Protein 4D0G (pdb70)

CATH classification: 3.40.50.300

InterPro domains:
  IPR001806 Small GTPase [PF00071] (13-173)
  IPR001806 Small GTPase [PS51421] (7-215)
  IPR001806 Small GTPase [SM00174] (14-175)
  IPR005225 Small GTP-binding domain [TIGR00231] (11-165)
  IPR027417 P-loop containing nucleoside triphosphate hydrolase [G3DSA:3.40.50.300] (4-196)
  IPR027417 P-loop containing nucleoside triphosphate hydrolase [SSF52540] (8-182)
  IPR030702 Ras-related protein Rab14 [cd04122] (10-175)
  IPR050209 Membrane trafficking Rab GTPases [PTHR47979] (8-191)

Nearest PDB structures (foldseek):
  4d0g-assembly1_A  TM=1.006E+00  e=7.118E-36  Homo sapiens
  1z0k-assembly2_C  TM=9.619E-01  e=1.209E-25  Homo sapiens
  4c4p-assembly1_A  TM=9.777E-01  e=3.556E-23  Homo sapiens
  5ez5-assembly1_A  TM=9.660E-01  e=6.686E-23  Homo sapiens
  4fmb-assembly1_B  TM=9.625E-01  e=6.918E-22  Homo sapiens

Secondary structure (DSSP, 8-state):
--SEEEEEEE-STTSSHHHHHHHHHHS----S-----SEEEEEEEEEETTEEEEEEEEEE----S--TTHHHHHTT-SEEEEEEETT-HHHHHTHHHHHHHHHHHS-TT-EEEEEEE-TT-GGG--S-HHHHHHHHHHTT-EEEE--TTT-TTHHHHHHHHHHHH--/--TTHHHHHHHHHHHHHHHHHHHHHHHHHHHHHHHHH-GGGGBS--

Solvent-accessible surface area: 11698 Å² total; per-residue (Å²): 52,111,45,99,29,31,0,0,1,5,0,21,104,51,0,12,16,20,10,3,0,60,14,5,40,66,147,48,68,82,50,137,40,124,110,19,131,14,8,42,3,1,39,61,100,26,114,14,85,65,100,122,4,61,0,36,0,12,0,5,16,10,27,78,122,145,34,47,0,5,149,23,1,2,146,48,4,26,0,0,1,0,0,0,2,0,27,91,89,56,1,26,93,83,2,65,48,3,13,78,44,0,109,106,52,15,91,127,130,12,24,10,0,0,0,0,3,52,18,50,61,103,104,103,76,65,2,71,107,123,54,0,18,93,36,1,126,133,44,64,15,72,34,46,22,0,0,3,114,92,25,90,53,2,78,78,2,1,35,32,0,0,133,48,32,166,73,187,164,123,142,90,94,65,130,94,51,60,59,99,68,145,120,108,132,92,81,44,92,102,68,77,139,54,7,64,71,16,33,118,30,21,132,132,74,52,89,122,20,72,40,126,96

Radius of gyration: 18.86 Å; Cα contacts (8 Å, |Δi|>4): 357; chains: 2; bounding box: 43×67×38 Å

GO terms:
  GO:0031901 early endosome membrane (C, IDA)
  GO:0034498 early endosome to Golgi transport (P, IDA)
  GO:0003924 GTPase activity (F, IDA)
  GO:0034058 endosomal vesicle fusion (P, IDA)
  GO:0005525 GTP binding (F, IDA)
  GO:0045335 phagocytic vesicle (C, IDA)
  GO:0055037 recycling endosome (C, IDA)
  GO:0032456 endocytic recycling (P, IDA)
  GO:0032880 regulation of protein localization (P, IDA)
  GO:0019003 GDP binding (F, IDA)
  GO:0031901 early endosome membrane (C, EXP)
  GO:0000139 Golgi membrane (C, EXP)
  GO:0031410 cytoplasmic vesicle (C, EXP)
  GO:0003924 GTPase activity (F, EXP)
  GO:0003925 G protein activity (F, IMP)
  GO:0005515 protein binding (F, IPI)
  GO:0031901 early endosome membrane (C, TAS)
  GO:0055038 recycling endosome membrane (C, TAS)
  GO:0070821 tertiary granule membrane (C, TAS)
  GO:0005829 cytosol (C, TAS)

Organism: Homo sapiens (NCBI:txid9606)

B-factor: mean 62.02, std 14.83, range [35.21, 109.5]

Foldseek 3Di:
DVAEAEEEEAFAAPLCRVLLQCCQQPVAPPDPDDAFPAKDWDWDWDAEPRRIYIYIYMDGHRCPDDDDCLLVRLPAHQEYEYTAEQLDVVRVVCSVVVVVSNCVSHDNNRAYAYEHEPVVVVVRGPHDPVVQVVVCVVVVHHYDYYYSHVSGCSNVRVVVRVVSSHD/DCPCCVVVVVVVVVVVVVVVVVVVVVVVVVVVVCCVPPVCVVDPPD

Sequence (213 aa):
YSYIFKYIIIGDMGVGKSCLLHQFTEKKFMADCPHTIGVEFGTRIIEVSGQKIKLQIWDTAGLERFRAVTRRSYYRGAAGALMVYDITRRSTYNHLSSWLTDARNLTNPNTVIILIGNKADLEAQRDVTYEEAKQFAEENGLLFLEASAKTGENVEDAFLEAAKKIYQELIQLVLKQKETISKKEFQVRELEDYIDNLLVRVMEETPNILRIPT

Structure (mmCIF, N/CA/C/O backbone):
data_4D0G
#
_entry.id   4D0G
#
_cell.length_a   95.870
_cell.length_b   148.228
_cell.length_c   38.808
_cell.angle_alpha   90.00
_cell.angle_beta   90.00
_cell.angle_gamma   90.00
#
_symmetry.space_group_name_H-M   'C 2 2 21'
#
loop_
_entity.id
_entity.type
_entity.pdbx_description
1 polymer 'RAS-RELATED PROTEIN RAB-14'
2 polymer 'RAB11 FAMILY-INTERACTING PROTEIN 1'
3 non-polymer "GUANOSINE-5'-TRIPHOSPHATE"
4 non-polymer 'MAGNESIUM ION'
5 water water
#
loop_
_atom_site.group_PDB
_atom_site.id
_atom_site.type_symbol
_atom_site.label_atom_id
_atom_site.label_alt_id
_atom_site.label_comp_id
_atom_site.label_asym_id
_atom_site.label_entity_id
_atom_site.label_seq_id
_atom_site.pdbx_PDB_ins_code
_atom_site.Cartn_x
_atom_site.Cartn_y
_atom_site.Cartn_z
_atom_site.occupancy
_atom_site.B_iso_or_equiv
_atom_site.auth_seq_id
_atom_site.auth_comp_id
_atom_site.auth_asym_id
_atom_site.auth_atom_id
_atom_site.pdbx_PDB_model_num
ATOM 1 N N . TYR A 1 3 ? -36.595 1.021 5.454 1.00 65.30 8 TYR A N 1
ATOM 2 C CA . TYR A 1 3 ? -35.606 1.946 6.092 1.00 72.00 8 TYR A CA 1
ATOM 3 C C . TYR A 1 3 ? -34.538 2.445 5.102 1.00 76.19 8 TYR A C 1
ATOM 4 O O . TYR A 1 3 ? -34.347 1.850 4.029 1.00 75.37 8 TYR A O 1
ATOM 6 N N . SER A 1 4 ? -33.834 3.522 5.474 1.00 75.74 9 SER A N 1
ATOM 7 C CA . SER A 1 4 ? -33.034 4.313 4.516 1.00 76.70 9 SER A CA 1
ATOM 8 C C . SER A 1 4 ? -31.896 3.550 3.788 1.00 74.83 9 SER A C 1
ATOM 9 O O . SER A 1 4 ? -31.219 4.141 2.932 1.00 75.98 9 SER A O 1
ATOM 11 N N . TYR A 1 5 ? -31.673 2.274 4.124 1.00 65.98 10 TYR A N 1
ATOM 12 C CA . TYR A 1 5 ? -31.124 1.312 3.166 1.00 61.78 10 TYR A CA 1
ATOM 13 C C . TYR A 1 5 ? -31.787 -0.051 3.305 1.00 56.90 10 TYR A C 1
ATOM 14 O O . TYR A 1 5 ? -32.315 -0.408 4.357 1.00 54.89 10 TYR A O 1
ATOM 16 N N . ILE A 1 6 ? -31.750 -0.792 2.208 1.00 53.73 11 ILE A N 1
ATOM 17 C CA . ILE A 1 6 ? -32.326 -2.116 2.109 1.00 51.33 11 ILE A CA 1
ATOM 18 C C . ILE A 1 6 ? -31.190 -3.075 1.789 1.00 48.66 11 ILE A C 1
ATOM 19 O O . ILE A 1 6 ? -30.451 -2.862 0.820 1.00 44.44 11 ILE A O 1
ATOM 24 N N . PHE A 1 7 ? -31.042 -4.126 2.597 1.00 46.12 12 PHE A N 1
ATOM 25 C CA . PHE A 1 7 ? -30.160 -5.226 2.233 1.00 44.87 12 PHE A CA 1
ATOM 26 C C . PHE A 1 7 ? -30.955 -6.474 1.805 1.00 44.11 12 PHE A C 1
ATOM 27 O O . PHE A 1 7 ? -31.773 -6.990 2.574 1.00 42.79 12 PHE A O 1
ATOM 35 N N . LYS A 1 8 ? -30.711 -6.956 0.583 1.00 43.35 13 LYS A N 1
ATOM 36 C CA . LYS A 1 8 ? -31.309 -8.205 0.130 1.00 42.70 13 LYS A CA 1
ATOM 37 C C . LYS A 1 8 ? -30.498 -9.406 0.615 1.00 44.48 13 LYS A C 1
ATOM 38 O O . LYS A 1 8 ? -29.304 -9.525 0.304 1.00 45.13 13 LYS A O 1
ATOM 44 N N . TYR A 1 9 ? -31.154 -10.295 1.361 1.00 43.50 14 TYR A N 1
ATOM 45 C CA . TYR A 1 9 ? -30.572 -11.577 1.774 1.00 41.77 14 TYR A CA 1
ATOM 46 C C . TYR A 1 9 ? -31.222 -12.716 0.971 1.00 41.82 14 TYR A C 1
ATOM 47 O O . TYR A 1 9 ? -32.420 -12.680 0.670 1.00 40.28 14 TYR A O 1
ATOM 56 N N . ILE A 1 10 ? -30.431 -13.725 0.635 1.00 42.40 15 ILE A N 1
ATOM 57 C CA . ILE A 1 10 ? -30.961 -15.042 0.271 1.00 42.35 15 ILE A CA 1
ATOM 58 C C . ILE A 1 10 ? -30.602 -16.068 1.342 1.00 43.15 15 ILE A C 1
ATOM 59 O O . ILE A 1 10 ? -29.589 -15.912 2.048 1.00 41.94 15 ILE A O 1
ATOM 64 N N . ILE A 1 11 ? -31.458 -17.081 1.494 1.00 41.85 16 ILE A N 1
ATOM 65 C CA . ILE A 1 11 ? -31.111 -18.281 2.241 1.00 42.66 16 ILE A CA 1
ATOM 66 C C . ILE A 1 11 ? -31.023 -19.452 1.278 1.00 43.84 16 ILE A C 1
ATOM 67 O O . ILE A 1 11 ? -31.960 -19.698 0.517 1.00 44.91 16 ILE A O 1
ATOM 72 N N . ILE A 1 12 ? -29.916 -20.185 1.334 1.00 43.97 17 ILE A N 1
ATOM 73 C CA . ILE A 1 12 ? -29.740 -21.376 0.497 1.00 45.62 17 ILE A CA 1
ATOM 74 C C . ILE A 1 12 ? -29.254 -22.629 1.254 1.00 49.19 17 ILE A C 1
ATOM 75 O O . ILE A 1 12 ? -28.803 -22.550 2.422 1.00 48.40 17 ILE A O 1
ATOM 80 N N . GLY A 1 13 ? -29.376 -23.780 0.580 1.00 47.87 18 GLY A N 1
ATOM 81 C CA . GLY A 1 13 ? -29.149 -25.088 1.200 1.00 46.48 18 GLY A CA 1
ATOM 82 C C . GLY A 1 13 ? -30.177 -26.160 0.839 1.00 45.23 18 GLY A C 1
ATOM 83 O O . GLY A 1 13 ? -31.223 -25.895 0.239 1.00 46.98 18 GLY A O 1
ATOM 84 N N . ASP A 1 14 ? -29.857 -27.384 1.213 1.00 45.05 19 ASP A N 1
ATOM 85 C CA . ASP A 1 14 ? -30.644 -28.553 0.847 1.00 47.66 19 ASP A CA 1
ATOM 86 C C . ASP A 1 14 ? -32.019 -28.512 1.483 1.00 48.20 19 ASP A C 1
ATOM 87 O O . ASP A 1 14 ? -32.258 -27.778 2.440 1.00 47.01 19 ASP A O 1
ATOM 92 N N . MET A 1 15 ? -32.911 -29.326 0.941 1.00 51.55 20 MET A N 1
ATOM 93 C CA . MET A 1 15 ? -34.250 -29.421 1.451 1.00 56.30 20 MET A CA 1
ATOM 94 C C . MET A 1 15 ? -34.214 -29.882 2.910 1.00 54.58 20 MET A C 1
ATOM 95 O O . MET A 1 15 ? -33.463 -30.776 3.280 1.00 57.24 20 MET A O 1
ATOM 100 N N . GLY A 1 16 ? -35.000 -29.223 3.745 1.00 51.41 21 GLY A N 1
ATOM 101 C CA . GLY A 1 16 ? -35.229 -29.694 5.100 1.00 51.56 21 GLY A CA 1
ATOM 102 C C . GLY A 1 16 ? -34.159 -29.324 6.114 1.00 49.11 21 GLY A C 1
ATOM 103 O O . GLY A 1 16 ? -34.179 -29.820 7.222 1.00 48.49 21 GLY A O 1
ATOM 104 N N . VAL A 1 17 ? -33.232 -28.445 5.757 1.00 48.00 22 VAL A N 1
ATOM 105 C CA . VAL A 1 17 ? -32.219 -27.985 6.721 1.00 48.28 22 VAL A CA 1
ATOM 106 C C . VAL A 1 17 ? -32.754 -26.963 7.723 1.00 48.52 22 VAL A C 1
ATOM 107 O O . VAL A 1 17 ? -32.161 -26.756 8.793 1.00 48.46 22 VAL A O 1
ATOM 111 N N . GLY A 1 18 ? -33.871 -26.332 7.371 1.00 48.65 23 GLY A N 1
ATOM 112 C CA . GLY A 1 18 ? -34.520 -25.364 8.238 1.00 48.30 23 GLY A CA 1
ATOM 113 C C . GLY A 1 18 ? -34.540 -23.946 7.712 1.00 46.34 23 GLY A C 1
ATOM 114 O O . GLY A 1 18 ? -34.680 -23.013 8.512 1.00 46.40 23 GLY A O 1
ATOM 115 N N . LYS A 1 19 ? -34.410 -23.775 6.386 1.00 44.53 24 LYS A N 1
ATOM 116 C CA . LYS A 1 19 ? -34.226 -22.442 5.771 1.00 41.14 24 LYS A CA 1
ATOM 117 C C . LYS A 1 19 ? -35.447 -21.594 6.053 1.00 41.63 24 LYS A C 1
ATOM 118 O O . LYS A 1 19 ? -35.340 -20.473 6.511 1.00 41.82 24 LYS A O 1
ATOM 124 N N . SER A 1 20 ? -36.616 -22.150 5.802 1.00 43.15 25 SER A N 1
ATOM 125 C CA . SER A 1 20 ? -37.835 -21.426 6.038 1.00 46.73 25 SER A CA 1
ATOM 126 C C . SER A 1 20 ? -38.012 -21.134 7.520 1.00 49.94 25 SER A C 1
ATOM 127 O O . SER A 1 20 ? -38.453 -20.062 7.889 1.00 49.43 25 SER A O 1
ATOM 130 N N . CYS A 1 21 ? -37.661 -22.094 8.369 1.00 54.99 26 CYS A N 1
ATOM 131 C CA . CYS A 1 21 ? -37.837 -21.955 9.808 1.00 55.23 26 CYS A CA 1
ATOM 132 C C . CYS A 1 21 ? -36.895 -20.902 10.384 1.00 56.04 26 CYS A C 1
ATOM 133 O O . CYS A 1 21 ? -37.285 -20.156 11.293 1.00 58.60 26 CYS A O 1
ATOM 136 N N . LEU A 1 22 ? -35.671 -20.815 9.860 1.00 52.14 27 LEU A N 1
ATOM 137 C CA . LEU A 1 22 ? -34.780 -19.709 10.227 1.00 49.56 27 LEU A CA 1
ATOM 138 C C . LEU A 1 22 ? -35.389 -18.346 9.891 1.00 48.73 27 LEU A C 1
ATOM 139 O O . LEU A 1 22 ? -35.450 -17.455 10.739 1.00 46.97 27 LEU A O 1
ATOM 144 N N . LEU A 1 23 ? -35.833 -18.185 8.648 1.00 48.83 28 LEU A N 1
ATOM 145 C CA . LEU A 1 23 ? -36.519 -16.957 8.233 1.00 49.87 28 LEU A CA 1
ATOM 146 C C . LEU A 1 23 ? -37.645 -16.635 9.195 1.00 52.27 28 LEU A C 1
ATOM 147 O O . LEU A 1 23 ? -37.778 -15.502 9.649 1.00 51.64 28 LEU A O 1
ATOM 152 N N . HIS A 1 24 ? -38.439 -17.646 9.526 1.00 53.74 29 HIS A N 1
ATOM 153 C CA . HIS A 1 24 ? -39.612 -17.427 10.355 1.00 57.86 29 HIS A CA 1
ATOM 154 C C . HIS A 1 24 ? -39.290 -17.164 11.834 1.00 55.21 29 HIS A C 1
ATOM 155 O O . HIS A 1 24 ? -39.921 -16.325 12.453 1.00 55.47 29 HIS A O 1
ATOM 162 N N . GLN A 1 25 ? -38.269 -17.813 12.368 1.00 52.03 30 GLN A N 1
ATOM 163 C CA . GLN A 1 25 ? -37.771 -17.480 13.688 1.00 52.97 30 GLN A CA 1
ATOM 164 C C . GLN A 1 25 ? -37.262 -16.058 13.781 1.00 53.92 30 GLN A C 1
ATOM 165 O O . GLN A 1 25 ? -37.477 -15.385 14.794 1.00 55.09 30 GLN A O 1
ATOM 171 N N . PHE A 1 26 ? -36.569 -15.602 12.746 1.00 53.43 31 PHE A N 1
ATOM 172 C CA . PHE A 1 26 ? -36.023 -14.244 12.739 1.00 53.34 31 PHE A CA 1
ATOM 173 C C . PHE A 1 26 ? -37.110 -13.185 12.717 1.00 55.99 31 PHE A C 1
ATOM 174 O O . PHE A 1 26 ? -37.058 -12.212 13.466 1.00 58.85 31 PHE A O 1
ATOM 182 N N . THR A 1 27 ? -38.088 -13.361 11.842 1.00 55.81 32 THR A N 1
ATOM 183 C CA . THR A 1 27 ? -38.992 -12.275 11.523 1.00 55.65 32 THR A CA 1
ATOM 184 C C . THR A 1 27 ? -40.332 -12.431 12.235 1.00 60.53 32 THR A C 1
ATOM 185 O O . THR A 1 27 ? -41.256 -11.666 11.982 1.00 63.17 32 THR A O 1
ATOM 189 N N . GLU A 1 28 ? -40.465 -13.417 13.113 1.00 62.31 33 GLU A N 1
ATOM 190 C CA . GLU A 1 28 ? -41.643 -13.465 13.962 1.00 64.17 33 GLU A CA 1
ATOM 191 C C . GLU A 1 28 ? -41.360 -14.132 15.301 1.00 70.25 33 GLU A C 1
ATOM 192 O O . GLU A 1 28 ? -42.276 -14.619 15.949 1.00 73.19 33 GLU A O 1
ATOM 194 N N . LYS A 1 29 ? -40.098 -14.088 15.729 1.00 76.39 34 LYS A N 1
ATOM 195 C CA . LYS A 1 29 ? -39.558 -14.876 16.862 1.00 86.29 34 LYS A CA 1
ATOM 196 C C . LYS A 1 29 ? -40.408 -16.068 17.339 1.00 92.65 34 LYS A C 1
ATOM 197 O O . LYS A 1 29 ? -40.601 -16.279 18.538 1.00 96.73 34 LYS A O 1
ATOM 203 N N . LYS A 1 30 ? -40.868 -16.865 16.377 1.00 94.65 35 LYS A N 1
ATOM 204 C CA . LYS A 1 30 ? -41.750 -17.992 16.644 1.00 96.63 35 LYS A CA 1
ATOM 205 C C . LYS A 1 30 ? -41.412 -19.130 15.682 1.00 94.42 35 LYS A C 1
ATOM 206 O O . LYS A 1 30 ? -41.291 -18.921 14.463 1.00 86.38 35 LYS A O 1
ATOM 208 N N . PHE A 1 31 ? -41.247 -20.322 16.254 1.00 92.72 36 PHE A N 1
ATOM 209 C CA . PHE A 1 31 ? -41.095 -21.565 15.504 1.00 91.00 36 PHE A CA 1
ATOM 210 C C . PHE A 1 31 ? -42.475 -22.198 15.400 1.00 96.23 36 PHE A C 1
ATOM 211 O O . PHE A 1 31 ? -42.773 -23.189 16.056 1.00 98.93 36 PHE A O 1
ATOM 219 N N . MET A 1 32 ? -43.331 -21.566 14.605 1.00 103.18 37 MET A N 1
ATOM 220 C CA . MET A 1 32 ? -44.521 -22.197 14.048 1.00 105.03 37 MET A CA 1
ATOM 221 C C . MET A 1 32 ? -44.176 -22.795 12.688 1.00 104.73 37 MET A C 1
ATOM 222 O O . MET A 1 32 ? -43.933 -22.067 11.717 1.00 104.60 37 MET A O 1
ATOM 224 N N . ALA A 1 33 ? -44.159 -24.123 12.623 1.00 103.42 38 ALA A N 1
ATOM 225 C CA . ALA A 1 33 ? -43.372 -24.947 13.540 1.00 99.87 38 ALA A CA 1
ATOM 226 C C . ALA A 1 33 ? -42.763 -26.087 12.760 1.00 94.80 38 ALA A C 1
ATOM 227 O O . ALA A 1 33 ? -41.612 -26.005 12.348 1.00 91.23 38 ALA A O 1
ATOM 229 N N . ASP A 1 34 ? -43.550 -27.134 12.527 1.00 94.25 39 ASP A N 1
ATOM 230 C CA . ASP A 1 34 ? -43.256 -28.094 11.472 1.00 94.90 39 ASP A CA 1
ATOM 231 C C . ASP A 1 34 ? -43.336 -27.439 10.068 1.00 96.92 39 ASP A C 1
ATOM 232 O O . ASP A 1 34 ? -44.320 -27.606 9.344 1.00 96.83 39 ASP A O 1
ATOM 237 N N . CYS A 1 35 ? -42.283 -26.696 9.709 1.00 93.96 40 CYS A N 1
ATOM 238 C CA . CYS A 1 35 ? -42.185 -25.977 8.428 1.00 90.06 40 CYS A CA 1
ATOM 239 C C . CYS A 1 35 ? -42.452 -26.915 7.219 1.00 90.98 40 CYS A C 1
ATOM 240 O O . CYS A 1 35 ? -41.732 -27.899 7.030 1.00 95.80 40 CYS A O 1
ATOM 243 N N . PRO A 1 36 ? -43.489 -26.621 6.402 1.00 86.63 41 PRO A N 1
ATOM 244 C CA . PRO A 1 36 ? -43.998 -27.586 5.419 1.00 84.22 41 PRO A CA 1
ATOM 245 C C . PRO A 1 36 ? -43.523 -27.407 3.960 1.00 80.59 41 PRO A C 1
ATOM 246 O O . PRO A 1 36 ? -44.336 -27.520 3.048 1.00 84.37 41 PRO A O 1
ATOM 250 N N . HIS A 1 37 ? -42.233 -27.151 3.743 1.00 72.06 42 HIS A N 1
ATOM 251 C CA . HIS A 1 37 ? -41.593 -27.268 2.414 1.00 68.27 42 HIS A CA 1
ATOM 252 C C . HIS A 1 37 ? -42.081 -26.252 1.382 1.00 62.38 42 HIS A C 1
ATOM 253 O O . HIS A 1 37 ? -43.268 -26.144 1.080 1.00 60.60 42 HIS A O 1
ATOM 260 N N . THR A 1 38 ? -41.134 -25.547 0.798 1.00 55.28 43 THR A N 1
ATOM 261 C CA . THR A 1 38 ? -41.449 -24.294 0.200 1.00 51.74 43 THR A CA 1
ATOM 262 C C . THR A 1 38 ? -41.802 -24.556 -1.265 1.00 51.62 43 THR A C 1
ATOM 263 O O . THR A 1 38 ? -41.095 -25.260 -1.994 1.00 52.07 43 THR A O 1
ATOM 267 N N . ILE A 1 39 ? -42.944 -24.025 -1.664 1.00 49.81 44 ILE A N 1
ATOM 268 C CA . ILE A 1 39 ? -43.277 -23.848 -3.059 1.00 49.79 44 ILE A CA 1
ATOM 269 C C . ILE A 1 39 ? -43.174 -22.348 -3.378 1.00 49.16 44 ILE A C 1
ATOM 270 O O . ILE A 1 39 ? -43.230 -21.506 -2.485 1.00 52.49 44 ILE A O 1
ATOM 275 N N . GLY A 1 40 ? -43.061 -22.015 -4.652 1.00 49.86 45 GLY A N 1
ATOM 276 C CA . GLY A 1 40 ? -41.992 -21.201 -5.205 1.00 48.16 45 GLY A CA 1
ATOM 277 C C . GLY A 1 40 ? -41.165 -20.347 -4.282 1.00 45.69 45 GLY A C 1
ATOM 278 O O . GLY A 1 40 ? -40.197 -20.816 -3.715 1.00 47.42 45 GLY A O 1
ATOM 279 N N . VAL A 1 41 ? -41.518 -19.076 -4.179 1.00 45.21 46 VAL A N 1
ATOM 280 C CA . VAL A 1 41 ? -40.573 -18.024 -3.779 1.00 42.76 46 VAL A CA 1
ATOM 281 C C . VAL A 1 41 ? -41.328 -17.031 -2.902 1.00 42.35 46 VAL A C 1
ATOM 282 O O . VAL A 1 41 ? -42.431 -16.601 -3.245 1.00 45.74 46 VAL A O 1
ATOM 286 N N . GLU A 1 42 ? -40.753 -16.686 -1.762 1.00 40.75 47 GLU A N 1
ATOM 287 C CA . GLU A 1 42 ? -41.336 -15.685 -0.874 1.00 41.05 47 GLU A CA 1
ATOM 288 C C . GLU A 1 42 ? -40.217 -14.918 -0.180 1.00 39.94 47 GLU A C 1
ATOM 289 O O . GLU A 1 42 ? -39.038 -15.294 -0.281 1.00 39.43 47 GLU A O 1
ATOM 295 N N . PHE A 1 43 ? -40.579 -13.850 0.528 1.00 39.89 48 PHE A N 1
ATOM 296 C CA . PHE A 1 43 ? -39.619 -13.124 1.354 1.00 39.79 48 PHE A CA 1
ATOM 297 C C . PHE A 1 43 ? -40.256 -12.482 2.551 1.00 40.17 48 PHE A C 1
ATOM 298 O O . PHE A 1 43 ? -41.329 -11.927 2.431 1.00 43.51 48 PHE A O 1
ATOM 306 N N . GLY A 1 44 ? -39.564 -12.535 3.688 1.00 38.78 49 GLY A N 1
ATOM 307 C CA . GLY A 1 44 ? -39.821 -11.653 4.820 1.00 40.13 49 GLY A CA 1
ATOM 308 C C . GLY A 1 44 ? -38.924 -10.427 4.946 1.00 40.58 49 GLY A C 1
ATOM 309 O O . GLY A 1 44 ? -37.894 -10.329 4.289 1.00 40.64 49 GLY A O 1
ATOM 310 N N . THR A 1 45 ? -39.329 -9.506 5.826 1.00 43.08 50 THR A N 1
ATOM 311 C CA . THR A 1 45 ? -38.555 -8.313 6.163 1.00 43.58 50 THR A CA 1
ATOM 312 C C . THR A 1 45 ? -38.369 -8.194 7.672 1.00 44.87 50 THR A C 1
ATOM 313 O O . THR A 1 45 ? -39.243 -8.559 8.447 1.00 42.91 50 THR A O 1
ATOM 317 N N . ARG A 1 46 ? -37.210 -7.689 8.086 1.00 47.53 51 ARG A N 1
ATOM 318 C CA . ARG A 1 46 ? -37.077 -7.085 9.401 1.00 51.30 51 ARG A CA 1
ATOM 319 C C . ARG A 1 46 ? -36.187 -5.851 9.355 1.00 52.46 51 ARG A C 1
ATOM 320 O O . ARG A 1 46 ? -35.228 -5.800 8.592 1.00 51.31 51 ARG A O 1
ATOM 328 N N . ILE A 1 47 ? -36.518 -4.857 10.178 1.00 54.10 52 ILE A N 1
ATOM 329 C CA . ILE A 1 47 ? -35.689 -3.669 10.326 1.00 55.41 52 ILE A CA 1
ATOM 330 C C . ILE A 1 47 ? -34.743 -3.836 11.506 1.00 56.40 52 ILE A C 1
ATOM 331 O O . ILE A 1 47 ? -35.164 -4.145 12.621 1.00 58.17 52 ILE A O 1
ATOM 336 N N . ILE A 1 48 ? -33.463 -3.627 11.233 1.00 56.30 53 ILE A N 1
ATOM 337 C CA . ILE A 1 48 ? -32.406 -3.785 12.213 1.00 57.95 53 ILE A CA 1
ATOM 338 C C . ILE A 1 48 ? -31.691 -2.438 12.330 1.00 61.96 53 ILE A C 1
ATOM 339 O O . ILE A 1 48 ? -32.064 -1.476 11.668 1.00 63.29 53 ILE A O 1
ATOM 344 N N . GLU A 1 49 ? -30.676 -2.377 13.181 1.00 67.71 54 GLU A N 1
ATOM 345 C CA . GLU A 1 49 ? -29.846 -1.183 13.354 1.00 72.80 54 GLU A CA 1
ATOM 346 C C . GLU A 1 49 ? -28.368 -1.560 13.367 1.00 73.36 54 GLU A C 1
ATOM 347 O O . GLU A 1 49 ? -27.963 -2.464 14.100 1.00 72.55 54 GLU A O 1
ATOM 353 N N . VAL A 1 50 ? -27.572 -0.873 12.556 1.00 72.30 55 VAL A N 1
ATOM 354 C CA . VAL A 1 50 ? -26.153 -1.170 12.444 1.00 73.15 55 VAL A CA 1
ATOM 355 C C . VAL A 1 50 ? -25.365 0.128 12.383 1.00 77.62 55 VAL A C 1
ATOM 356 O O . VAL A 1 50 ? -25.757 1.070 11.676 1.00 80.17 55 VAL A O 1
ATOM 360 N N . SER A 1 51 ? -24.269 0.182 13.143 1.00 79.61 56 SER A N 1
ATOM 361 C CA . SER A 1 51 ? -23.536 1.418 13.379 1.00 81.32 56 SER A CA 1
ATOM 362 C C . SER A 1 51 ? -24.514 2.595 13.491 1.00 81.84 56 SER A C 1
ATOM 363 O O . SER A 1 51 ? -24.39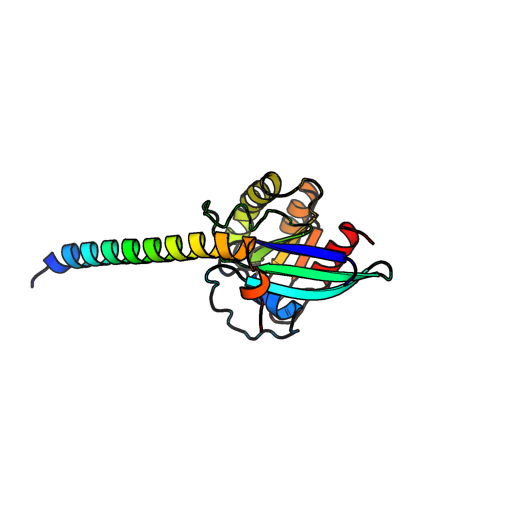5 3.597 12.781 1.00 82.61 56 SER A O 1
ATOM 366 N N . GLY A 1 52 ? -25.500 2.440 14.372 1.00 80.72 57 GLY A N 1
ATOM 367 C CA . GLY A 1 52 ? -26.525 3.460 14.608 1.00 80.75 57 GLY A CA 1
ATOM 368 C C . GLY A 1 52 ? -27.340 3.895 13.399 1.00 78.26 57 GLY A C 1
ATOM 369 O O . GLY A 1 52 ? -27.811 5.029 13.359 1.00 78.34 57 GLY A O 1
ATOM 370 N N . GLN A 1 53 ? -27.517 3.007 12.419 1.00 74.15 58 GLN A N 1
ATOM 371 C CA . GLN A 1 53 ? -28.303 3.330 11.218 1.00 72.33 58 GLN A CA 1
ATOM 372 C C . GLN A 1 53 ? -29.328 2.249 10.992 1.00 68.06 58 GLN A C 1
ATOM 373 O O . GLN A 1 53 ? -29.023 1.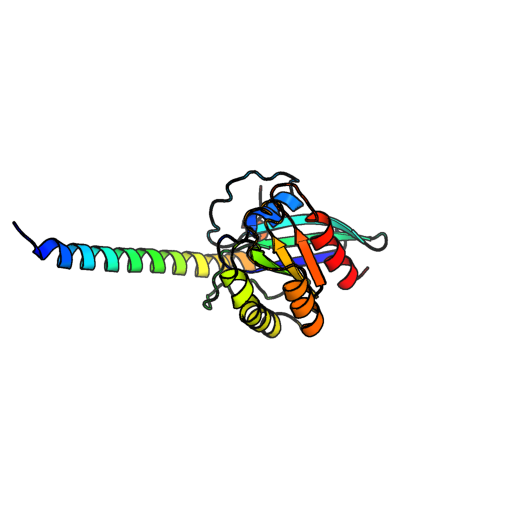065 11.122 1.00 68.28 58 GLN A O 1
ATOM 379 N N . LYS A 1 54 ? -30.537 2.655 10.641 1.00 66.02 59 LYS A N 1
ATOM 380 C CA . LYS A 1 54 ? -31.642 1.714 10.491 1.00 64.74 59 LYS A CA 1
ATOM 381 C C . LYS A 1 54 ? -31.564 1.049 9.106 1.00 60.65 59 LYS A C 1
ATOM 382 O O . LYS A 1 54 ? -31.322 1.717 8.111 1.00 59.21 59 LYS A O 1
ATOM 388 N N . ILE A 1 55 ? -31.723 -0.274 9.048 1.00 58.36 60 ILE A N 1
ATOM 389 C CA . ILE A 1 55 ? -31.649 -0.998 7.769 1.00 55.57 60 ILE A CA 1
ATOM 390 C C . ILE A 1 55 ? -32.740 -2.056 7.679 1.00 53.88 60 ILE A C 1
ATOM 391 O O . ILE A 1 55 ? -32.945 -2.823 8.619 1.00 53.39 60 ILE A O 1
ATO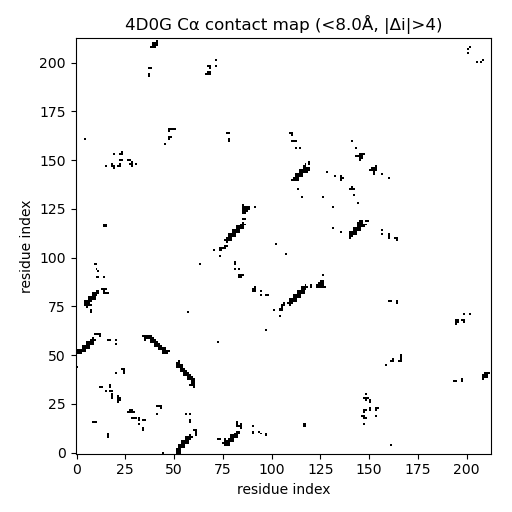M 396 N N . LYS A 1 56 ? -33.433 -2.076 6.542 1.00 52.12 61 LYS A N 1
ATOM 397 C CA . LYS A 1 56 ? -34.386 -3.124 6.231 1.00 51.23 61 LYS A CA 1
ATOM 398 C C . LYS A 1 56 ? -33.648 -4.301 5.619 1.00 47.19 61 LYS A C 1
ATOM 399 O O . LYS A 1 56 ? -32.986 -4.161 4.589 1.00 45.96 61 LYS A O 1
ATOM 405 N N . LEU A 1 57 ? -33.733 -5.447 6.285 1.00 45.90 62 LEU A N 1
ATOM 406 C CA . LEU A 1 57 ? -33.385 -6.733 5.678 1.00 44.31 62 LEU A CA 1
ATOM 407 C C . LEU A 1 57 ? -34.569 -7.305 4.949 1.00 43.42 62 LEU A C 1
ATOM 408 O O . LEU A 1 57 ? -35.675 -7.380 5.493 1.00 42.18 62 LEU A O 1
ATOM 413 N N . GLN A 1 58 ? -34.316 -7.725 3.718 1.00 43.97 63 GLN A N 1
ATOM 414 C CA . GLN A 1 58 ? -35.337 -8.290 2.854 1.00 45.00 63 GLN A CA 1
ATOM 415 C C . GLN A 1 58 ? -34.862 -9.657 2.425 1.00 42.16 63 GLN A C 1
ATOM 416 O O . GLN A 1 58 ? -33.890 -9.770 1.669 1.00 43.43 63 GLN A O 1
ATOM 422 N N . ILE A 1 59 ? -35.522 -10.694 2.932 1.00 40.62 64 ILE A N 1
ATOM 423 C CA . ILE A 1 59 ? -34.904 -12.012 3.052 1.00 38.89 64 ILE A CA 1
ATOM 424 C C . ILE A 1 59 ? -35.714 -13.037 2.298 1.00 37.29 64 ILE A C 1
ATOM 425 O O . ILE A 1 59 ? -36.845 -13.347 2.703 1.00 35.21 64 ILE A O 1
ATOM 430 N N . TRP A 1 60 ? -35.111 -13.590 1.242 1.00 37.03 65 TRP A N 1
ATOM 431 C CA . TRP A 1 60 ? -35.827 -14.395 0.248 1.00 37.43 65 TRP A CA 1
ATOM 432 C C . TRP A 1 60 ? -35.659 -15.884 0.528 1.00 39.50 65 TRP A C 1
ATOM 433 O O . TRP A 1 60 ? -34.589 -16.345 0.911 1.00 40.36 65 TRP A O 1
ATOM 444 N N . ASP A 1 61 ? -36.742 -16.619 0.350 1.00 40.83 66 ASP A N 1
ATOM 445 C CA . ASP A 1 61 ? -36.755 -18.034 0.574 1.00 43.50 66 ASP A CA 1
ATOM 446 C C . ASP A 1 61 ? -37.373 -18.759 -0.637 1.00 43.41 66 ASP A C 1
ATOM 447 O O . ASP A 1 61 ? -38.333 -18.273 -1.228 1.00 42.56 66 ASP A O 1
ATOM 452 N N . THR A 1 62 ? -36.805 -19.910 -0.987 1.00 42.74 67 THR A N 1
ATOM 453 C CA . THR A 1 62 ? -37.406 -20.854 -1.935 1.00 45.42 67 THR A CA 1
ATOM 454 C C . THR A 1 62 ? -36.902 -22.266 -1.646 1.00 47.60 67 THR A C 1
ATOM 455 O O . THR A 1 62 ? -36.014 -22.447 -0.821 1.00 48.05 67 THR A O 1
ATOM 459 N N . ALA A 1 63 ? -37.449 -23.264 -2.322 1.00 55.09 68 ALA A N 1
ATOM 460 C CA . ALA A 1 63 ? -37.002 -24.656 -2.107 1.00 62.13 68 ALA A CA 1
ATOM 461 C C . ALA A 1 63 ? -35.585 -24.895 -2.650 1.00 69.01 68 ALA A C 1
ATOM 462 O O . ALA A 1 63 ? -35.160 -24.224 -3.601 1.00 66.97 68 ALA A O 1
ATOM 464 N N . GLY A 1 64 ? -34.861 -25.850 -2.055 1.00 74.21 69 GLY A N 1
ATOM 465 C CA . GLY A 1 64 ? -33.498 -26.182 -2.497 1.00 78.18 69 GLY A CA 1
ATOM 466 C C . GLY A 1 64 ? -33.421 -26.860 -3.871 1.00 85.80 69 GLY A C 1
ATOM 467 O O . GLY A 1 64 ? -32.802 -27.922 -4.001 1.00 90.25 69 GLY A O 1
ATOM 468 N N . LEU A 1 65 ? -34.063 -26.260 -4.884 1.00 83.34 70 LEU A N 1
ATOM 469 C CA . LEU A 1 65 ? -33.570 -26.204 -6.273 1.00 83.55 70 LEU A CA 1
ATOM 470 C C . LEU A 1 65 ? -32.346 -27.083 -6.546 1.00 82.79 70 LEU A C 1
ATOM 471 O O . LEU A 1 65 ? -32.489 -28.244 -6.911 1.00 92.83 70 LEU A O 1
ATOM 476 N N . GLU A 1 66 ? -31.157 -26.530 -6.357 1.00 78.56 71 GLU A N 1
ATOM 477 C CA . GLU A 1 66 ? -29.953 -26.902 -7.110 1.00 80.31 71 GLU A CA 1
ATOM 478 C C . GLU A 1 66 ? -30.057 -26.733 -8.630 1.00 80.22 71 GLU A C 1
ATOM 479 O O . GLU A 1 66 ? -29.355 -25.889 -9.198 1.00 79.55 71 GLU A O 1
ATOM 485 N N . ARG A 1 67 ? -30.902 -27.525 -9.291 1.00 73.81 72 ARG A N 1
ATOM 486 C CA . ARG A 1 67 ? -31.056 -27.394 -10.741 1.00 72.46 72 ARG A CA 1
ATOM 487 C C . ARG A 1 67 ? -31.405 -25.973 -11.149 1.00 65.50 72 ARG A C 1
ATOM 488 O O . ARG A 1 67 ? -32.113 -25.286 -10.436 1.00 63.89 72 ARG A O 1
ATOM 496 N N . PHE A 1 68 ? -30.888 -25.543 -12.297 1.00 63.94 73 PHE A N 1
ATOM 497 C CA . PHE A 1 68 ? -31.177 -24.214 -12.817 1.00 60.74 73 PHE A CA 1
ATOM 498 C C . PHE A 1 68 ? -32.643 -24.108 -13.174 1.00 60.72 73 PHE A C 1
ATOM 499 O O . PHE A 1 68 ? -33.215 -25.011 -13.764 1.00 62.36 73 PHE A O 1
ATOM 507 N N . ARG A 1 69 ? -33.246 -22.989 -12.828 1.00 59.78 74 ARG A N 1
ATOM 508 C CA . ARG A 1 69 ? -34.597 -22.759 -13.254 1.00 64.58 74 ARG A CA 1
ATOM 509 C C . ARG A 1 69 ? -34.862 -21.297 -13.532 1.00 61.22 74 ARG A C 1
ATOM 510 O O . ARG A 1 69 ? -34.009 -20.437 -13.319 1.00 59.86 74 ARG A O 1
ATOM 518 N N . ALA A 1 70 ? -36.042 -21.026 -14.065 1.00 60.16 75 ALA A N 1
ATOM 519 C CA . ALA A 1 70 ? -36.347 -19.700 -14.572 1.00 59.17 75 ALA A CA 1
ATOM 520 C C . ALA A 1 70 ? -36.116 -18.617 -13.503 1.00 55.00 75 ALA A C 1
ATOM 521 O O . ALA A 1 70 ? -35.513 -17.598 -13.786 1.00 56.14 75 ALA A O 1
ATOM 523 N N . VAL A 1 71 ? -36.529 -18.878 -12.266 1.00 52.89 76 VAL A N 1
ATOM 524 C CA . VAL A 1 71 ? -36.406 -17.904 -11.185 1.00 49.60 76 VAL A CA 1
ATOM 525 C C . VAL A 1 71 ? -35.002 -17.818 -10.617 1.00 48.28 76 VAL A C 1
ATOM 526 O O . VAL A 1 71 ? -34.770 -17.018 -9.703 1.00 43.60 76 VAL A O 1
ATOM 530 N N . THR A 1 72 ? -34.074 -18.649 -11.102 1.00 49.44 77 THR A N 1
ATOM 531 C CA . THR A 1 72 ? -32.818 -18.835 -10.376 1.00 48.96 77 THR A CA 1
ATOM 532 C C . THR A 1 72 ? -32.012 -17.541 -10.385 1.00 48.90 77 THR A C 1
ATOM 533 O O . THR A 1 72 ? -31.534 -17.097 -9.342 1.00 49.51 77 THR A O 1
ATOM 537 N N . ARG A 1 73 ? -31.869 -16.937 -11.556 1.00 50.20 78 ARG A N 1
ATOM 538 C CA A ARG A 1 73 ? -30.981 -15.798 -11.743 0.50 51.11 78 ARG A CA 1
ATOM 539 C CA B ARG A 1 73 ? -30.944 -15.822 -11.691 0.50 49.94 78 ARG A CA 1
ATOM 540 C C . ARG A 1 73 ? -31.474 -14.651 -10.882 1.00 49.69 78 ARG A C 1
ATOM 541 O O . ARG A 1 73 ? -30.736 -14.073 -10.096 1.00 49.34 78 ARG A O 1
ATOM 556 N N . SER A 1 74 ? -32.753 -14.336 -11.035 1.00 50.85 79 SER A N 1
ATOM 557 C CA . SER A 1 74 ? -33.335 -13.233 -10.280 1.00 50.83 79 SER A CA 1
ATOM 558 C C . SER A 1 74 ? -33.397 -13.493 -8.766 1.00 48.57 79 SER A C 1
ATOM 559 O O . SER A 1 74 ? -33.432 -12.543 -7.989 1.00 50.64 79 SER A O 1
ATOM 562 N N . TYR A 1 75 ? -33.364 -14.757 -8.341 1.00 46.78 80 TYR A N 1
ATOM 563 C CA . TYR A 1 75 ? -33.287 -15.077 -6.908 1.00 44.65 80 TYR A CA 1
ATOM 564 C C . TYR A 1 75 ? -31.970 -14.620 -6.290 1.00 45.55 80 TYR A C 1
ATOM 565 O O . TYR A 1 75 ? -31.955 -13.894 -5.307 1.00 43.82 80 TYR A O 1
ATOM 574 N N . TYR A 1 76 ? -30.862 -15.033 -6.885 1.00 51.01 81 TYR A N 1
ATOM 575 C CA . TYR A 1 76 ? -29.544 -14.602 -6.419 1.00 52.88 81 TYR A CA 1
ATOM 576 C C . TYR A 1 76 ? -29.291 -13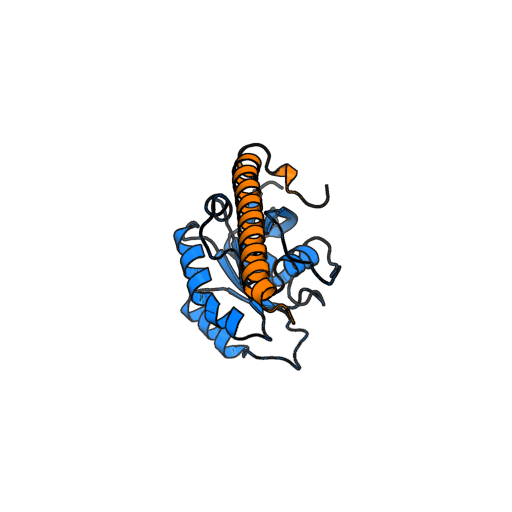.109 -6.669 1.00 55.79 81 TYR A C 1
ATOM 577 O O . TYR A 1 76 ? -28.527 -12.485 -5.946 1.00 56.03 81 TYR A O 1
ATOM 586 N N . ARG A 1 77 ? -29.954 -12.546 -7.674 1.00 59.99 82 ARG A N 1
ATOM 587 C CA . ARG A 1 77 ? -29.473 -11.375 -8.411 1.00 63.99 82 ARG A CA 1
ATOM 588 C C . ARG A 1 77 ? -28.909 -10.242 -7.554 1.00 64.19 82 ARG A C 1
ATOM 589 O O . ARG A 1 77 ? -27.746 -9.867 -7.716 1.00 74.34 82 ARG A O 1
ATOM 597 N N . GLY A 1 78 ? -29.715 -9.664 -6.674 1.00 56.50 83 GLY A N 1
ATOM 598 C CA . GLY A 1 78 ? -29.287 -8.430 -5.994 1.00 56.45 83 GLY A CA 1
ATOM 599 C C . GLY A 1 78 ? -28.725 -8.642 -4.592 1.00 55.32 83 GLY A C 1
ATOM 600 O O . GLY A 1 78 ? -28.745 -7.731 -3.767 1.00 54.45 83 GLY A O 1
ATOM 601 N N . ALA A 1 79 ? -28.256 -9.851 -4.295 1.00 53.53 84 ALA A N 1
ATOM 602 C CA . ALA A 1 79 ? -28.125 -10.289 -2.907 1.00 50.07 84 ALA A CA 1
ATOM 603 C C . ALA A 1 79 ? -26.905 -9.628 -2.265 1.00 50.22 84 ALA A C 1
ATOM 604 O O . ALA A 1 79 ? -25.811 -9.676 -2.818 1.00 53.18 84 ALA A O 1
ATOM 606 N N . ALA A 1 80 ? -27.104 -9.012 -1.104 1.00 47.76 85 ALA A N 1
ATOM 607 C CA 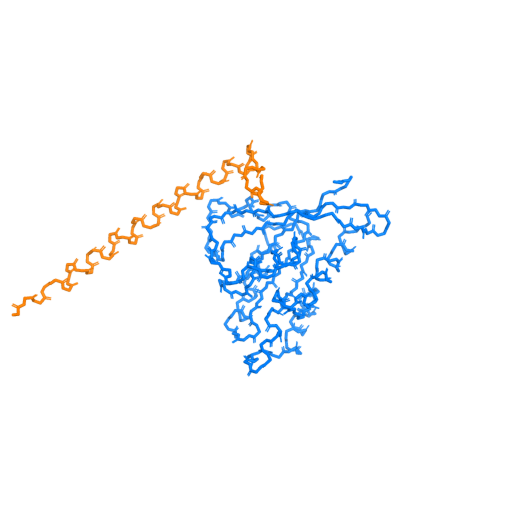. ALA A 1 80 ? -26.003 -8.437 -0.327 1.00 48.68 85 ALA A CA 1
ATOM 608 C C . ALA A 1 80 ? -25.451 -9.439 0.689 1.00 47.41 85 ALA A C 1
ATOM 609 O O . ALA A 1 80 ? -24.258 -9.453 0.960 1.00 47.86 85 ALA A O 1
ATOM 611 N N . GLY A 1 81 ? -26.331 -10.261 1.254 1.00 45.94 86 GLY A N 1
ATOM 612 C CA . GLY A 1 81 ? -25.935 -11.393 2.087 1.00 45.43 86 GLY A CA 1
ATOM 613 C C . GLY A 1 81 ? -26.611 -12.699 1.679 1.00 45.17 86 GLY A C 1
ATOM 614 O O . GLY A 1 81 ? -27.712 -12.699 1.087 1.00 40.13 86 GLY A O 1
ATOM 615 N N . ALA A 1 82 ? -25.942 -13.812 2.008 1.00 45.22 87 ALA A N 1
ATOM 616 C CA . ALA A 1 82 ? -26.482 -15.156 1.809 1.00 44.69 87 ALA A CA 1
ATOM 617 C C . ALA A 1 82 ? -26.252 -16.004 3.059 1.00 45.79 87 ALA A C 1
ATOM 618 O O . ALA A 1 82 ? -25.111 -16.204 3.466 1.00 47.24 87 ALA A O 1
ATOM 620 N N . LEU A 1 83 ? -27.331 -16.487 3.670 1.00 44.98 88 LEU A N 1
ATOM 621 C CA . LEU A 1 83 ? -27.252 -17.616 4.597 1.00 46.86 88 LEU A CA 1
ATOM 622 C C . LEU A 1 83 ? -27.106 -18.916 3.820 1.00 48.19 88 LEU A C 1
ATOM 623 O O . LEU A 1 83 ? -27.996 -19.292 3.058 1.00 51.66 88 LEU A O 1
ATOM 628 N N . MET A 1 84 ? -25.990 -19.601 4.019 1.00 50.23 89 MET A N 1
ATOM 629 C CA . MET A 1 84 ? -25.780 -20.942 3.469 1.00 51.31 89 MET A CA 1
ATOM 630 C C . MET A 1 84 ? -25.942 -21.976 4.576 1.00 50.29 89 MET A C 1
ATOM 631 O O . MET A 1 84 ? -25.128 -22.039 5.497 1.00 51.66 89 MET A O 1
ATOM 636 N N . VAL A 1 85 ? -26.995 -22.781 4.486 1.00 48.63 90 VAL A N 1
ATOM 637 C CA . VAL A 1 85 ? -27.511 -23.520 5.641 1.00 48.03 90 VAL A CA 1
ATOM 638 C C . VAL A 1 85 ? -27.347 -25.036 5.423 1.00 48.30 90 VAL A C 1
ATOM 639 O O . VAL A 1 85 ? -27.759 -25.557 4.394 1.00 47.89 90 VAL A O 1
ATOM 643 N N . TYR A 1 86 ? -26.784 -25.736 6.407 1.00 49.37 91 TYR A N 1
ATOM 644 C CA . TYR A 1 86 ? -26.866 -27.212 6.487 1.00 51.46 91 TYR A CA 1
ATOM 645 C C . TYR A 1 86 ? -27.538 -27.746 7.763 1.00 54.09 91 TYR A C 1
ATOM 646 O O . TYR A 1 86 ? -27.805 -27.000 8.710 1.00 54.57 91 TYR A O 1
ATOM 655 N N . ASP A 1 87 ? -27.814 -29.051 7.763 1.00 56.69 92 ASP A N 1
ATOM 656 C CA . ASP A 1 87 ? -28.423 -29.720 8.909 1.00 57.99 92 ASP A CA 1
ATOM 657 C C . ASP A 1 87 ? -27.336 -30.443 9.689 1.00 59.28 92 ASP A C 1
ATOM 658 O O . ASP A 1 87 ? -26.617 -31.279 9.146 1.00 62.37 92 ASP A O 1
ATOM 663 N N . ILE A 1 88 ? -27.243 -30.113 10.972 1.00 61.03 93 ILE A N 1
ATOM 664 C CA . ILE A 1 88 ? -26.194 -30.621 11.864 1.00 62.52 93 ILE A CA 1
ATOM 665 C C . ILE A 1 88 ? -26.374 -32.118 12.094 1.00 62.63 93 ILE A C 1
ATOM 666 O O . ILE A 1 88 ? -25.403 -32.832 12.353 1.00 63.35 93 ILE A O 1
ATOM 671 N N . THR A 1 89 ? -27.614 -32.589 11.952 1.00 61.38 94 THR A N 1
ATOM 672 C CA . THR A 1 89 ? -27.932 -34.014 12.058 1.00 61.49 94 THR A CA 1
ATOM 673 C C . THR A 1 89 ? -27.828 -34.805 10.748 1.00 59.51 94 THR A C 1
ATOM 674 O O . THR A 1 89 ? -28.174 -35.998 10.730 1.00 59.36 94 THR A O 1
ATOM 678 N N . ARG A 1 90 ? -27.363 -34.174 9.665 1.00 56.85 95 ARG A N 1
ATOM 679 C CA . ARG A 1 90 ? -27.281 -34.853 8.352 1.00 57.44 95 ARG A CA 1
ATOM 680 C C . ARG A 1 90 ? -26.085 -34.414 7.520 1.00 54.84 95 ARG A C 1
ATOM 681 O O . ARG A 1 90 ? -26.169 -33.432 6.786 1.00 53.94 95 ARG A O 1
ATOM 689 N N . ARG A 1 91 ? -24.987 -35.165 7.631 1.00 55.41 96 ARG A N 1
ATOM 690 C CA . ARG A 1 91 ? -23.774 -34.940 6.835 1.00 55.57 96 ARG A CA 1
ATOM 691 C C . ARG A 1 91 ? -24.063 -34.595 5.377 1.00 53.42 96 ARG A C 1
ATOM 692 O O . ARG A 1 91 ? -23.397 -33.738 4.809 1.00 51.54 96 ARG A O 1
ATOM 700 N N . SER A 1 92 ? -25.034 -35.261 4.762 1.00 54.24 97 SER A N 1
ATOM 701 C CA . SER A 1 92 ? -25.225 -35.104 3.314 1.00 56.01 97 SER A CA 1
ATOM 702 C C . SER A 1 92 ? -25.395 -33.627 3.018 1.00 54.01 97 SER A C 1
ATOM 703 O O . SER A 1 92 ? -24.712 -33.084 2.146 1.00 55.99 97 SER A O 1
ATOM 706 N N . THR A 1 93 ? -26.243 -32.972 3.810 1.00 52.98 98 THR A N 1
ATOM 707 C CA . THR A 1 93 ? -26.547 -31.535 3.652 1.00 50.95 98 THR A CA 1
ATOM 708 C C . THR A 1 93 ? -25.293 -30.680 3.797 1.00 50.45 98 THR A C 1
ATOM 709 O O . THR A 1 93 ? -25.114 -29.678 3.098 1.00 48.97 98 THR A O 1
ATOM 713 N N . TYR A 1 94 ? -24.422 -31.115 4.696 1.00 51.92 99 TYR A N 1
ATOM 714 C CA . TYR A 1 94 ? -23.099 -30.525 4.882 1.00 53.41 99 TYR A CA 1
ATOM 715 C C . TYR A 1 94 ? -22.120 -30.863 3.745 1.00 53.70 99 TYR A C 1
ATOM 716 O O . TYR A 1 94 ? -21.308 -30.037 3.352 1.00 51.56 99 TYR A O 1
ATOM 725 N N . ASN A 1 95 ? -22.179 -32.087 3.234 1.00 56.05 100 ASN A N 1
ATOM 726 C CA . ASN A 1 95 ? -21.271 -32.508 2.169 1.00 58.24 100 ASN A CA 1
ATOM 727 C C . ASN A 1 95 ? -21.503 -31.717 0.892 1.00 58.31 100 ASN A C 1
ATOM 728 O O . ASN A 1 95 ? -20.578 -31.511 0.108 1.00 58.39 100 ASN A O 1
ATOM 733 N N . HIS A 1 96 ? -22.745 -31.269 0.708 1.00 57.46 101 HIS A N 1
ATOM 734 C CA . HIS A 1 96 ? -23.139 -30.472 -0.455 1.00 56.27 101 HIS A CA 1
ATOM 735 C C . HIS A 1 96 ? -22.783 -28.991 -0.380 1.00 55.03 101 HIS A C 1
ATOM 736 O O . HIS A 1 96 ? -22.919 -28.287 -1.383 1.00 54.58 101 HIS A O 1
ATOM 743 N N . LEU A 1 97 ? -22.339 -28.513 0.781 1.00 54.69 102 LEU A N 1
ATOM 744 C CA . LEU A 1 97 ? -22.052 -27.074 0.945 1.00 57.09 102 LEU A CA 1
ATOM 745 C C . LEU A 1 97 ? -21.190 -26.488 -0.192 1.00 57.04 102 LEU A C 1
ATOM 746 O O . LEU A 1 97 ? -21.441 -25.372 -0.661 1.00 59.74 102 LEU A O 1
ATOM 751 N N . SER A 1 98 ? -20.190 -27.233 -0.642 1.00 56.58 103 SER A N 1
ATOM 752 C CA . SER A 1 98 ? -19.186 -26.664 -1.527 1.00 58.19 103 SER A CA 1
ATOM 753 C C . SER A 1 98 ? -19.791 -26.279 -2.879 1.00 57.06 103 SER A C 1
ATOM 754 O O . SER A 1 98 ? -19.345 -25.319 -3.497 1.00 58.76 103 SER A O 1
ATOM 757 N N . SER A 1 99 ? -20.809 -27.010 -3.321 1.00 54.24 104 SER A N 1
ATOM 758 C CA . SER A 1 99 ? -21.439 -26.722 -4.593 1.00 56.15 104 SER A CA 1
ATOM 759 C C . SER A 1 99 ? -22.460 -25.583 -4.494 1.00 57.42 104 SER A C 1
ATOM 760 O O . SER A 1 99 ? -22.607 -24.789 -5.430 1.00 58.51 104 SER A O 1
ATOM 763 N N . TRP A 1 100 ? -23.160 -25.499 -3.361 1.00 57.88 105 TRP A N 1
ATOM 764 C CA . TRP A 1 100 ? -23.942 -24.302 -3.006 1.00 55.17 105 TRP A CA 1
ATOM 765 C C . TRP A 1 100 ? -23.117 -23.020 -3.040 1.00 56.25 105 TRP A C 1
ATOM 766 O O . TRP A 1 100 ? -23.568 -21.992 -3.540 1.00 55.54 105 TRP A O 1
ATOM 777 N N . LEU A 1 101 ? -21.919 -23.078 -2.474 1.00 58.44 106 LEU A N 1
ATOM 778 C CA . LEU A 1 101 ? -21.020 -21.924 -2.461 1.00 60.06 106 LEU A CA 1
ATOM 779 C C . LEU A 1 101 ? -20.563 -21.556 -3.884 1.00 62.82 106 LEU A C 1
ATOM 780 O O . LEU A 1 101 ? -20.425 -20.376 -4.231 1.00 59.49 106 LEU A O 1
ATOM 785 N N . THR A 1 102 ? -20.328 -22.577 -4.702 1.00 64.02 107 THR A N 1
ATOM 786 C CA . THR A 1 102 ? -19.957 -22.355 -6.083 1.00 67.17 107 THR A CA 1
ATOM 787 C C . THR A 1 102 ? -21.043 -21.556 -6.777 1.00 67.78 107 THR A C 1
ATOM 788 O O . THR A 1 102 ? -20.783 -20.460 -7.264 1.00 68.07 107 THR A O 1
ATOM 792 N N . ASP A 1 103 ? -22.258 -22.100 -6.790 1.00 68.11 108 ASP A N 1
ATOM 793 C CA . ASP A 1 103 ? -23.406 -21.424 -7.393 1.00 67.89 108 ASP A CA 1
ATOM 794 C C . ASP A 1 103 ? -23.522 -20.003 -6.869 1.00 65.81 108 ASP A C 1
ATOM 795 O O . ASP A 1 103 ? -23.598 -19.029 -7.641 1.00 67.37 108 ASP A O 1
ATOM 800 N N . ALA A 1 104 ? -23.531 -19.894 -5.548 1.00 59.70 109 ALA A N 1
ATOM 801 C CA . ALA A 1 104 ? -23.619 -18.601 -4.896 1.00 59.59 109 ALA A CA 1
ATOM 802 C C . ALA A 1 104 ? -22.588 -17.619 -5.457 1.00 60.32 109 ALA A C 1
ATOM 803 O O . ALA A 1 104 ? -22.918 -16.481 -5.780 1.00 59.40 109 ALA A O 1
ATOM 805 N N . ARG A 1 105 ? -21.349 -18.076 -5.586 1.00 61.81 110 ARG A N 1
ATOM 806 C CA . ARG A 1 105 ? -20.247 -17.192 -5.923 1.00 64.27 110 ARG A CA 1
ATOM 807 C C . ARG A 1 105 ? -20.279 -16.697 -7.375 1.00 65.30 110 ARG A C 1
ATOM 808 O O . ARG A 1 105 ? -19.807 -15.590 -7.647 1.00 64.85 110 ARG A O 1
ATOM 816 N N . ASN A 1 106 ? -20.851 -17.469 -8.297 1.00 64.12 111 ASN A N 1
ATOM 817 C CA . ASN A 1 106 ? -20.962 -16.971 -9.679 1.00 70.84 111 ASN A CA 1
ATOM 818 C C . ASN A 1 106 ? -22.308 -16.338 -10.038 1.00 69.02 111 ASN A C 1
ATOM 819 O O . ASN A 1 106 ? -22.469 -15.835 -11.150 1.00 69.65 111 ASN A O 1
ATOM 824 N N . LEU A 1 107 ? -23.262 -16.360 -9.106 1.00 65.08 112 LEU A N 1
ATOM 825 C CA . LEU A 1 107 ? -24.595 -15.805 -9.349 1.00 59.88 112 LEU A CA 1
ATOM 826 C C . LEU A 1 107 ? -24.877 -14.549 -8.532 1.00 57.04 112 LEU A C 1
ATOM 827 O O . LEU A 1 107 ? -25.916 -13.909 -8.731 1.00 51.03 112 LEU A O 1
ATOM 832 N N . THR A 1 108 ? -23.962 -14.226 -7.610 1.00 56.67 113 THR A N 1
ATOM 833 C CA . THR A 1 108 ? -23.985 -12.983 -6.847 1.00 54.22 113 THR A CA 1
ATOM 834 C C . THR A 1 108 ? -22.725 -12.168 -7.108 1.00 56.26 113 THR A C 1
ATOM 835 O O . THR A 1 108 ? -21.818 -12.631 -7.785 1.00 60.21 113 THR A O 1
ATOM 839 N N . ASN A 1 109 ? -22.677 -10.952 -6.575 1.00 57.96 114 ASN A N 1
ATOM 840 C CA . ASN A 1 109 ? -21.485 -10.116 -6.649 1.00 62.36 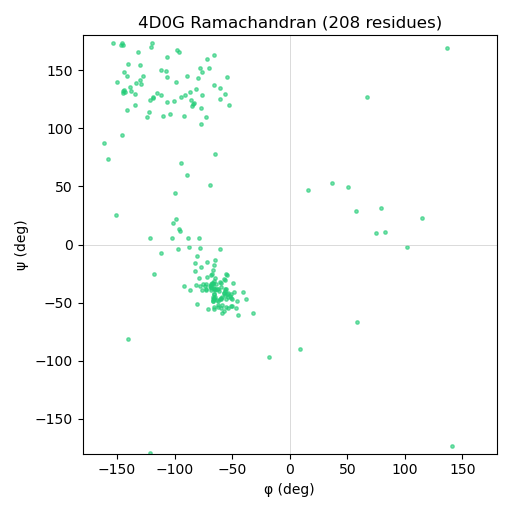114 ASN A CA 1
ATOM 841 C C . ASN A 1 109 ? -20.418 -10.581 -5.674 1.00 65.03 114 ASN A C 1
ATOM 842 O O . ASN A 1 109 ? -20.741 -11.079 -4.603 1.00 66.09 114 ASN A O 1
ATOM 847 N N . PRO A 1 110 ? -19.135 -10.396 -6.024 1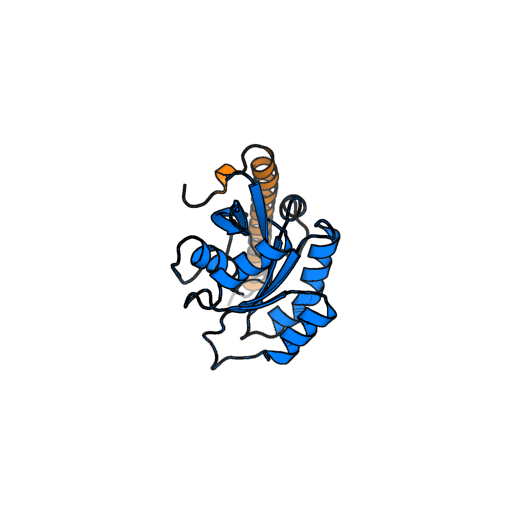.00 69.66 115 PRO A N 1
ATOM 848 C CA . PRO A 1 110 ? -18.011 -10.952 -5.244 1.00 69.41 115 PRO A CA 1
ATOM 849 C C . PRO A 1 110 ? -17.918 -10.487 -3.782 1.00 68.42 115 PRO A C 1
ATOM 850 O O . PRO A 1 110 ? -17.483 -11.251 -2.931 1.00 66.67 115 PRO A O 1
ATOM 854 N N . ASN A 1 111 ? -18.309 -9.246 -3.495 1.00 69.76 116 ASN A N 1
ATOM 855 C CA . ASN A 1 111 ? -18.391 -8.767 -2.104 1.00 68.24 116 ASN A CA 1
ATOM 856 C C . ASN A 1 111 ? -19.635 -9.236 -1.353 1.00 64.44 116 ASN A C 1
ATOM 857 O O . ASN A 1 111 ? -19.872 -8.795 -0.229 1.00 68.31 116 ASN A O 1
ATOM 862 N N . THR A 1 112 ? -20.439 -10.102 -1.962 1.00 58.45 117 THR A N 1
ATOM 863 C CA . THR A 1 112 ? -21.568 -10.680 -1.259 1.00 54.61 117 THR A CA 1
ATOM 864 C C . THR A 1 112 ? -21.109 -11.464 -0.038 1.00 55.03 117 THR A C 1
ATOM 865 O O . THR A 1 112 ? -20.280 -12.375 -0.119 1.00 58.26 117 THR A O 1
ATOM 869 N N . VAL A 1 113 ? -21.677 -11.102 1.094 1.00 52.80 118 VAL A N 1
ATOM 870 C CA . VAL A 1 113 ? -21.270 -11.645 2.356 1.00 53.68 118 VAL A CA 1
ATOM 871 C C . VAL A 1 113 ? -22.015 -12.950 2.599 1.00 54.79 118 VAL A C 1
ATOM 872 O O . VAL A 1 113 ? -23.248 -12.985 2.571 1.00 54.66 118 VAL A O 1
ATOM 876 N N . ILE A 1 114 ? -21.261 -14.019 2.836 1.00 55.25 119 ILE A N 1
ATOM 877 C CA . ILE A 1 114 ? -21.841 -15.334 2.976 1.00 53.98 119 ILE A CA 1
ATOM 878 C C . ILE A 1 114 ? -21.550 -15.881 4.367 1.00 56.63 119 ILE A C 1
ATOM 879 O O . ILE A 1 114 ? -20.390 -15.923 4.808 1.00 56.74 119 ILE A O 1
ATOM 884 N N . ILE A 1 115 ? -22.618 -16.304 5.044 1.00 55.57 120 ILE A N 1
ATOM 885 C CA . ILE A 1 115 ? -22.520 -16.846 6.398 1.00 57.82 120 ILE A CA 1
ATOM 886 C C . ILE A 1 115 ? -23.064 -18.284 6.445 1.00 55.13 120 ILE A C 1
ATOM 887 O O . ILE A 1 115 ? -24.207 -18.556 6.053 1.00 50.67 120 ILE A O 1
ATOM 892 N N . LEU A 1 116 ? -22.219 -19.198 6.918 1.00 55.02 121 LEU A N 1
ATOM 893 C CA . LEU A 1 116 ? -22.567 -20.617 7.017 1.00 52.43 121 LEU A CA 1
ATOM 894 C C . LEU A 1 116 ? -23.337 -20.895 8.300 1.00 51.71 121 LEU A C 1
ATOM 895 O O . LEU A 1 116 ? -22.823 -20.639 9.388 1.00 54.06 121 LEU A O 1
ATOM 900 N N . ILE A 1 117 ? -24.558 -21.413 8.177 1.00 50.04 122 ILE A N 1
ATOM 901 C CA . ILE A 1 117 ? -25.358 -21.825 9.337 1.00 50.97 122 ILE A CA 1
ATOM 902 C C . ILE A 1 117 ? -25.496 -23.358 9.401 1.00 54.07 122 ILE A C 1
ATOM 903 O O . ILE A 1 117 ? -26.192 -23.961 8.590 1.00 54.45 122 ILE A O 1
ATOM 908 N N . GLY A 1 118 ? -24.855 -23.982 10.383 1.00 56.08 123 GLY A N 1
ATOM 909 C CA . GLY A 1 118 ? -25.292 -25.281 10.883 1.00 54.24 123 GLY A CA 1
ATOM 910 C C . GLY A 1 118 ? -26.507 -25.200 11.789 1.00 54.38 123 GLY A C 1
ATOM 911 O O . GLY A 1 118 ? -26.415 -24.815 12.970 1.00 52.56 123 GLY A O 1
ATOM 912 N N . ASN A 1 119 ? -27.657 -25.573 11.248 1.00 51.74 124 ASN A N 1
ATOM 913 C CA . ASN A 1 119 ? -28.905 -25.412 11.981 1.00 51.11 124 ASN A CA 1
ATOM 914 C C . ASN A 1 119 ? -29.308 -26.719 12.696 1.00 51.07 124 ASN A C 1
ATOM 915 O O . ASN A 1 119 ? -28.771 -27.791 12.404 1.00 50.16 124 ASN A O 1
ATOM 920 N N . LYS A 1 120 ? -30.254 -26.587 13.627 1.00 51.95 125 LYS A N 1
ATOM 921 C CA . LYS A 1 120 ? -30.825 -27.676 14.423 1.00 53.90 125 LYS A CA 1
ATOM 922 C C . LYS A 1 120 ? -29.900 -28.049 15.565 1.00 56.30 125 LYS A C 1
ATOM 923 O O . LYS A 1 120 ? -29.876 -29.192 16.013 1.00 62.63 125 LYS A O 1
ATOM 929 N N . ALA A 1 121 ? -29.173 -27.054 16.062 1.00 57.04 126 ALA A N 1
ATOM 930 C CA . ALA A 1 121 ? -28.244 -27.213 17.182 1.00 58.47 126 ALA A CA 1
ATOM 931 C C . ALA A 1 121 ? -28.910 -27.785 18.429 1.00 61.06 126 ALA A C 1
ATOM 932 O O . ALA A 1 121 ? -28.251 -28.459 19.222 1.00 66.23 126 ALA A O 1
ATOM 934 N N . ASP A 1 122 ? -30.198 -27.504 18.619 1.00 59.82 127 ASP A N 1
ATOM 935 C CA . ASP A 1 122 ? -30.987 -28.177 19.658 1.00 62.67 127 ASP A CA 1
ATOM 936 C C . ASP A 1 122 ? -30.956 -29.720 19.579 1.00 65.58 127 ASP A C 1
ATOM 937 O O . ASP A 1 122 ? -31.119 -30.387 20.597 1.00 68.86 127 ASP A O 1
ATOM 942 N N . LEU A 1 123 ? -30.737 -30.284 18.394 1.00 62.57 128 LEU A N 1
ATOM 943 C CA . LEU A 1 123 ? -30.744 -31.729 18.239 1.00 66.22 128 LEU A CA 1
ATOM 944 C C . LEU A 1 123 ? -29.348 -32.302 18.470 1.00 67.77 128 LEU A C 1
ATOM 945 O O . LEU A 1 123 ? -28.770 -32.952 17.590 1.00 63.37 128 LEU A O 1
ATOM 950 N N . GLU A 1 124 ? -28.829 -32.059 19.674 1.00 68.44 129 GLU A N 1
ATOM 951 C CA . GLU A 1 124 ? -27.486 -32.471 20.027 1.00 70.99 129 GLU A CA 1
ATOM 952 C C . GLU A 1 124 ? -27.345 -33.980 19.895 1.00 71.13 129 GLU A C 1
ATOM 953 O O . GLU A 1 124 ? -26.361 -34.473 19.340 1.00 70.68 129 GLU A O 1
ATOM 959 N N . ALA A 1 125 ? -28.342 -34.701 20.406 1.00 71.72 130 ALA A N 1
ATOM 960 C CA . ALA A 1 125 ? -28.288 -36.155 20.504 1.00 71.59 130 ALA A CA 1
ATOM 961 C C . ALA A 1 125 ? -28.044 -36.780 19.125 1.00 71.07 130 ALA A C 1
ATOM 962 O O . ALA A 1 125 ? -27.430 -37.854 19.020 1.00 67.74 130 ALA A O 1
ATOM 964 N N . GLN A 1 126 ? -28.512 -36.090 18.079 1.00 67.00 131 GLN A N 1
ATOM 965 C CA . GLN A 1 126 ? -28.386 -36.576 16.711 1.00 66.65 131 GLN A CA 1
ATOM 966 C C . GLN A 1 126 ? -27.250 -35.925 15.913 1.00 64.03 131 GLN A C 1
ATOM 967 O O . GLN A 1 126 ? -27.240 -35.993 14.678 1.00 61.76 131 GLN A O 1
ATOM 973 N N . ARG A 1 127 ? -26.284 -35.312 16.594 1.00 64.23 132 ARG A N 1
ATOM 974 C CA . ARG A 1 127 ? -25.244 -34.587 15.873 1.00 64.40 132 ARG A CA 1
ATOM 975 C C . ARG A 1 127 ? -24.567 -35.532 14.899 1.00 64.67 132 ARG A C 1
ATOM 976 O O . ARG A 1 127 ? -24.160 -36.622 15.285 1.00 65.33 132 ARG A O 1
ATOM 984 N N . ASP A 1 128 ? -24.458 -35.115 13.644 1.00 63.26 133 ASP A N 1
ATOM 985 C CA . ASP A 1 128 ? -23.744 -35.892 12.629 1.00 65.17 133 ASP A CA 1
ATOM 986 C C . ASP A 1 128 ? -22.577 -35.115 11.994 1.00 63.25 133 ASP A C 1
ATOM 987 O O . ASP A 1 128 ? -21.930 -35.607 11.069 1.00 64.11 133 ASP A O 1
ATOM 992 N N . VAL A 1 129 ? -22.302 -33.919 12.505 1.00 59.33 134 VAL A N 1
ATOM 993 C CA . VAL A 1 129 ? -21.303 -33.035 11.933 1.00 59.54 134 VAL A CA 1
ATOM 994 C C . VAL A 1 129 ? -20.643 -32.303 13.087 1.00 61.76 134 VAL A C 1
ATOM 995 O O . VAL A 1 129 ? -21.332 -31.783 13.963 1.00 62.69 134 VAL A O 1
ATOM 999 N N . THR A 1 130 ? -19.318 -32.250 13.121 1.00 65.66 135 THR A N 1
ATOM 1000 C CA . THR A 1 130 ? -18.665 -31.543 14.229 1.00 68.87 135 THR A CA 1
ATOM 1001 C C . THR A 1 130 ? -18.690 -30.043 13.975 1.00 67.91 135 THR A C 1
ATOM 1002 O O . THR A 1 130 ? -18.546 -29.594 12.836 1.00 66.17 135 THR A O 1
ATOM 1006 N N . TYR A 1 131 ? -18.873 -29.282 15.049 1.00 69.34 136 TYR A N 1
ATOM 1007 C CA . TYR A 1 131 ? -18.434 -27.892 15.107 1.00 73.82 136 TYR A CA 1
ATOM 1008 C C . TYR A 1 131 ? -17.176 -27.631 14.291 1.00 75.16 136 TYR A C 1
ATOM 1009 O O . TYR A 1 131 ? -17.170 -26.798 13.386 1.00 74.63 136 TYR A O 1
ATOM 1018 N N . GLU A 1 132 ? -16.108 -28.338 14.636 1.00 79.28 137 GLU A N 1
ATOM 1019 C CA . GLU A 1 132 ? -14.771 -27.890 14.309 1.00 81.03 137 GLU A CA 1
ATOM 1020 C C . GLU A 1 132 ? -14.549 -27.985 12.809 1.00 75.81 137 GLU A C 1
ATOM 1021 O O . GLU A 1 132 ? -13.889 -27.135 12.218 1.00 74.09 137 GLU A O 1
ATOM 1027 N N . GLU A 1 133 ? -15.122 -29.013 12.199 1.00 72.66 138 GLU A N 1
ATOM 1028 C CA . GLU A 1 133 ? -14.860 -29.298 10.806 1.00 72.13 138 GLU A CA 1
ATOM 1029 C C . GLU A 1 133 ? -15.660 -28.343 9.940 1.00 69.55 138 GLU A C 1
ATOM 1030 O O . GLU A 1 133 ? -15.184 -27.907 8.898 1.00 73.51 138 GLU A O 1
ATOM 1036 N N . ALA A 1 134 ? -16.863 -28.003 10.383 1.00 65.67 139 ALA A N 1
ATOM 1037 C CA . ALA A 1 134 ? -17.635 -26.919 9.773 1.00 64.76 139 ALA A CA 1
ATOM 1038 C C . ALA A 1 134 ? -17.005 -25.519 9.934 1.00 65.23 139 ALA A C 1
ATOM 1039 O O . ALA A 1 134 ? -17.004 -24.728 8.989 1.00 63.22 139 ALA A O 1
ATOM 1041 N N . LYS A 1 135 ? -16.489 -25.219 11.129 1.00 66.80 140 LYS A N 1
ATOM 1042 C CA . LYS A 1 135 ? -15.744 -23.985 11.371 1.00 66.32 140 LYS A CA 1
ATOM 1043 C C . LYS A 1 135 ? -14.484 -23.946 10.520 1.00 68.63 140 LYS A C 1
ATOM 1044 O O . LYS A 1 135 ? -14.127 -22.903 9.983 1.00 67.68 140 LYS A O 1
ATOM 1046 N N . GLN A 1 136 ? -13.826 -25.093 10.369 1.00 73.57 141 GLN A N 1
ATOM 1047 C CA . GLN A 1 136 ? -12.680 -25.187 9.465 1.00 76.67 141 GLN A CA 1
ATOM 1048 C C . GLN A 1 136 ? -13.073 -24.776 8.046 1.00 75.61 141 GLN A C 1
ATOM 1049 O O . GLN A 1 136 ? -12.503 -23.841 7.469 1.00 76.28 141 GLN A O 1
ATOM 1055 N N . PHE A 1 137 ? -14.074 -25.454 7.503 1.00 71.75 142 PHE A N 1
ATOM 1056 C CA . PHE A 1 137 ? -14.515 -25.182 6.144 1.00 70.73 142 PHE A CA 1
ATOM 1057 C C . PHE A 1 137 ? -14.836 -23.687 5.973 1.00 68.50 142 PHE A C 1
ATOM 1058 O O . PHE A 1 137 ? -14.484 -23.064 4.957 1.00 66.45 142 PHE A O 1
ATOM 1066 N N . ALA A 1 138 ? -15.487 -23.117 6.983 1.00 67.13 143 ALA A N 1
ATOM 1067 C CA . ALA A 1 138 ? -15.869 -21.700 6.960 1.00 65.80 143 ALA A CA 1
ATOM 1068 C C . ALA A 1 138 ? -14.663 -20.789 6.757 1.00 66.44 143 ALA A C 1
ATOM 1069 O O . ALA A 1 138 ? -14.734 -19.837 5.989 1.00 64.58 143 ALA A O 1
ATOM 1071 N N . GLU A 1 139 ? -13.558 -21.096 7.425 1.00 68.42 144 GLU A N 1
ATOM 1072 C CA . GLU A 1 139 ? -12.395 -20.213 7.426 1.00 73.44 144 GLU A CA 1
ATOM 1073 C C . GLU A 1 139 ? -11.548 -20.357 6.166 1.00 74.46 144 GLU A C 1
ATOM 1074 O O . GLU A 1 139 ? -11.215 -19.367 5.503 1.00 77.45 144 GLU A O 1
ATOM 1080 N N . GLU A 1 140 ? -11.205 -21.596 5.843 1.00 73.61 145 GLU A N 1
ATOM 1081 C CA . GLU A 1 140 ? -10.697 -21.943 4.519 1.00 74.21 145 GLU A CA 1
ATOM 1082 C C . GLU A 1 140 ? -11.402 -21.176 3.399 1.00 70.46 145 GLU A C 1
ATOM 1083 O O . GLU A 1 140 ? -10.750 -20.630 2.517 1.00 70.24 145 GLU A O 1
ATOM 1089 N N . ASN A 1 141 ? -12.726 -21.126 3.457 1.00 66.15 146 ASN A N 1
ATOM 1090 C CA . ASN A 1 141 ? -13.517 -20.457 2.434 1.00 65.53 146 ASN A CA 1
ATOM 1091 C C . ASN A 1 141 ? -13.926 -19.001 2.765 1.00 65.21 146 ASN A C 1
ATOM 1092 O O . ASN A 1 141 ? -14.769 -18.417 2.087 1.00 61.59 146 ASN A O 1
ATOM 1097 N N . GLY A 1 142 ? -13.311 -18.400 3.778 1.00 67.41 147 GLY A N 1
ATOM 1098 C CA . GLY A 1 142 ? -13.632 -17.027 4.147 1.00 68.57 147 GLY A CA 1
ATOM 1099 C C . GLY A 1 142 ? -15.125 -16.822 4.319 1.00 66.89 147 GLY A C 1
ATOM 1100 O O . GLY A 1 142 ? -15.693 -15.890 3.753 1.00 67.76 147 GLY A O 1
ATOM 1101 N N . LEU A 1 143 ? -15.751 -17.716 5.085 1.00 64.72 148 LEU A N 1
ATOM 1102 C CA . LEU A 1 143 ? -17.146 -17.593 5.509 1.00 62.58 148 LEU A CA 1
ATOM 1103 C C . LEU A 1 143 ? -17.223 -17.233 6.993 1.00 62.52 148 LEU A C 1
ATOM 1104 O O . LEU A 1 143 ? -16.348 -17.608 7.774 1.00 64.20 148 LEU A O 1
ATOM 1109 N N . LEU A 1 144 ? -18.273 -16.506 7.367 1.00 61.16 149 LEU A N 1
ATOM 1110 C CA . LEU A 1 144 ? -18.723 -16.430 8.755 1.00 61.95 149 LEU A CA 1
ATOM 1111 C C . LEU A 1 144 ? -19.489 -17.687 9.106 1.00 59.22 149 LEU A C 1
ATOM 1112 O O . LEU A 1 144 ? -20.139 -18.282 8.251 1.00 58.49 149 LEU A O 1
ATOM 1117 N N . PHE A 1 145 ? -19.454 -18.048 10.382 1.00 59.17 150 PHE A N 1
ATOM 1118 C CA . PHE A 1 145 ? -19.967 -19.328 10.821 1.00 60.49 150 PHE A CA 1
ATOM 1119 C C . PHE A 1 145 ? -20.641 -19.258 12.194 1.00 58.90 150 PHE A C 1
ATOM 1120 O O . PHE A 1 145 ? -20.101 -18.697 13.132 1.00 58.62 150 PHE A O 1
ATOM 1128 N N . LEU A 1 146 ? -21.822 -19.858 12.284 1.00 58.03 151 LEU A N 1
ATOM 1129 C CA . LEU A 1 146 ? -22.524 -20.087 13.546 1.00 58.54 151 LEU A CA 1
ATOM 1130 C C . LEU A 1 146 ? -23.267 -21.435 13.488 1.00 55.67 151 LEU A C 1
ATOM 1131 O O . LEU A 1 146 ? -23.739 -21.860 12.429 1.00 53.35 151 LEU A O 1
ATOM 1136 N N . GLU A 1 147 ? -23.391 -22.102 14.623 1.00 56.94 152 GLU A N 1
ATOM 1137 C CA . GLU A 1 147 ? -24.471 -23.065 14.795 1.00 58.17 152 GLU A CA 1
ATOM 1138 C C . GLU A 1 147 ? -25.688 -22.353 15.362 1.00 59.11 152 GLU A C 1
ATOM 1139 O O . GLU A 1 147 ? -25.549 -21.397 16.139 1.00 61.13 152 GLU A O 1
ATOM 1145 N N . ALA A 1 148 ? -26.873 -22.792 14.938 1.00 55.50 153 ALA A N 1
ATOM 1146 C CA . ALA A 1 148 ? -28.104 -22.148 15.339 1.00 53.50 153 ALA A CA 1
ATOM 1147 C C . ALA A 1 148 ? -29.231 -23.154 15.507 1.00 52.66 153 ALA A C 1
ATOM 1148 O O . ALA A 1 148 ? -29.062 -24.336 15.206 1.00 49.58 153 ALA A O 1
ATOM 1150 N N . SER A 1 149 ? -30.359 -22.673 16.034 1.00 52.14 154 SER A N 1
ATOM 1151 C CA . SER A 1 149 ? -31.594 -23.441 16.104 1.00 52.03 154 SER A CA 1
ATOM 1152 C C . SER A 1 149 ? -32.704 -22.481 15.815 1.00 52.61 154 SER A C 1
ATOM 1153 O O . SER A 1 149 ? -32.919 -21.531 16.573 1.00 53.77 154 SER A O 1
ATOM 1156 N N . ALA A 1 150 ? -33.390 -22.724 14.704 1.00 51.89 155 ALA A N 1
ATOM 1157 C CA . ALA A 1 150 ? -34.623 -22.026 14.369 1.00 53.19 155 ALA A CA 1
ATOM 1158 C C . ALA A 1 150 ? -35.683 -22.276 15.425 1.00 56.94 155 ALA A C 1
ATOM 1159 O O . ALA A 1 150 ? -36.522 -21.405 15.704 1.00 57.79 155 ALA A O 1
ATOM 1161 N N . LYS A 1 151 ? -35.641 -23.469 16.014 1.00 56.74 156 LYS A N 1
ATOM 1162 C CA . LYS A 1 151 ? -36.618 -23.843 17.014 1.00 59.06 156 LYS A CA 1
ATOM 1163 C C . LYS A 1 151 ? -36.523 -23.011 18.295 1.00 60.00 156 LYS A C 1
ATOM 1164 O O . LYS A 1 151 ? -37.511 -22.421 18.717 1.00 61.48 156 LYS A O 1
ATOM 1170 N N . THR A 1 152 ? -35.347 -22.976 18.918 1.00 60.22 157 THR A N 1
ATOM 1171 C CA . THR A 1 152 ? -35.192 -22.292 20.208 1.00 62.45 157 THR A CA 1
ATOM 1172 C C . THR A 1 152 ? -34.987 -20.801 20.038 1.00 61.44 157 THR A C 1
ATOM 1173 O O . THR A 1 152 ? -35.248 -20.034 20.961 1.00 60.84 157 THR A O 1
ATOM 1177 N N . GLY A 1 153 ? -34.515 -20.397 18.859 1.00 61.63 158 GLY A N 1
ATOM 1178 C CA . GLY A 1 153 ? -34.097 -19.008 18.613 1.00 61.56 158 GLY A CA 1
ATOM 1179 C C . GLY A 1 153 ? -32.592 -18.822 18.641 1.00 59.70 158 GLY A C 1
ATOM 1180 O O . GLY A 1 153 ? -32.082 -17.736 18.394 1.00 61.96 158 GLY A O 1
ATOM 1181 N N . GLU A 1 154 ? -31.883 -19.900 18.923 1.00 60.78 159 GLU A N 1
ATOM 1182 C CA . GLU A 1 154 ? -30.527 -19.835 19.431 1.00 61.72 159 GLU A CA 1
ATOM 1183 C C . GLU A 1 154 ? -29.577 -19.401 18.303 1.00 58.35 159 GLU A C 1
ATOM 1184 O O . GLU A 1 154 ? -29.377 -20.132 17.352 1.00 55.71 159 GLU A O 1
ATOM 1190 N N . ASN A 1 155 ? -29.059 -18.180 18.399 1.00 59.59 160 ASN A N 1
ATOM 1191 C CA . ASN A 1 155 ? -28.105 -17.606 17.445 1.00 58.04 160 ASN A CA 1
ATOM 1192 C C . ASN A 1 155 ? -28.729 -17.173 16.125 1.00 56.86 160 ASN A C 1
ATOM 1193 O O . ASN A 1 155 ? -28.023 -16.820 15.171 1.00 56.47 160 ASN A O 1
ATOM 1198 N N . VAL A 1 156 ? -30.053 -17.178 16.070 1.00 55.06 161 VAL A N 1
ATOM 1199 C CA . VAL A 1 156 ? -30.735 -16.873 14.828 1.00 55.16 161 VAL A CA 1
ATOM 1200 C C . VAL A 1 156 ? -30.554 -15.369 14.550 1.00 53.89 161 VAL A C 1
ATOM 1201 O O . VAL A 1 156 ? -30.011 -14.995 13.508 1.00 50.03 161 VAL A O 1
ATOM 1205 N N . GLU A 1 157 ? -30.949 -14.527 15.508 1.00 55.56 162 GLU A N 1
ATOM 1206 C CA . GLU A 1 157 ? -30.707 -13.071 15.414 1.00 57.94 162 GLU A CA 1
ATOM 1207 C C . GLU A 1 157 ? -29.242 -12.761 15.102 1.00 57.15 162 GLU A C 1
ATOM 1208 O O . GLU A 1 157 ? -28.938 -11.915 14.255 1.00 54.99 162 GLU A O 1
ATOM 1214 N N . ASP A 1 158 ? -28.344 -13.476 15.762 1.00 58.71 163 ASP A N 1
ATOM 1215 C CA . ASP A 1 158 ? -26.934 -13.183 15.662 1.00 60.64 163 ASP A CA 1
ATOM 1216 C C . ASP A 1 158 ? -26.438 -13.462 14.245 1.00 58.98 163 ASP A C 1
ATOM 1217 O O . ASP A 1 158 ? -25.571 -12.764 13.726 1.00 59.02 163 ASP A O 1
ATOM 1222 N N . ALA A 1 159 ? -27.013 -14.467 13.601 1.00 58.38 164 ALA A N 1
ATOM 1223 C CA . ALA A 1 159 ? -26.570 -14.848 12.266 1.00 58.35 164 ALA A CA 1
ATOM 1224 C C . ALA A 1 159 ? -26.873 -13.723 11.268 1.00 57.16 164 ALA A C 1
ATOM 1225 O O . ALA A 1 159 ? -26.019 -13.332 10.454 1.00 58.87 164 ALA A O 1
ATOM 1227 N N . PHE A 1 160 ? -28.081 -13.188 11.343 1.00 53.99 165 PHE A N 1
ATOM 1228 C CA . PHE A 1 160 ? -28.464 -12.125 10.433 1.00 54.35 165 PHE A CA 1
ATOM 1229 C C . PHE A 1 160 ? -27.704 -10.822 10.706 1.00 55.11 165 PHE A C 1
ATOM 1230 O O . PHE A 1 160 ? -27.335 -10.122 9.758 1.00 54.17 165 PHE A O 1
ATOM 1238 N N . LEU A 1 161 ? -27.459 -10.504 11.980 1.00 55.26 166 LEU A N 1
ATOM 1239 C CA . LEU A 1 161 ? -26.827 -9.227 12.341 1.00 57.04 166 LEU A CA 1
ATOM 1240 C C . LEU A 1 161 ? -25.313 -9.228 12.068 1.00 56.31 166 LEU A C 1
ATOM 1241 O O . LEU A 1 161 ? -24.755 -8.232 11.602 1.00 54.80 166 LEU A O 1
ATOM 1243 N N . GLU A 1 162 ? -24.658 -10.351 12.345 1.00 56.16 167 GLU A N 1
ATOM 1244 C CA . GLU A 1 162 ? -23.229 -10.509 12.055 1.00 57.56 167 GLU A CA 1
ATOM 1245 C C . GLU A 1 162 ? -22.942 -10.276 10.573 1.00 56.26 167 GLU A C 1
ATOM 1246 O O . GLU A 1 162 ? -21.964 -9.625 10.217 1.00 58.14 167 GLU A O 1
ATOM 1248 N N . ALA A 1 163 ? -23.815 -10.802 9.722 1.00 52.85 168 ALA A N 1
ATOM 1249 C CA . ALA A 1 163 ? -23.714 -10.593 8.291 1.00 53.13 168 ALA A CA 1
ATOM 1250 C C . ALA A 1 163 ? -23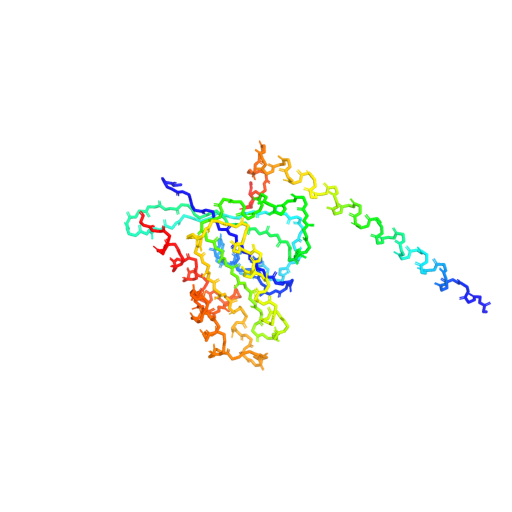.881 -9.123 7.918 1.00 53.45 168 ALA A C 1
ATOM 1251 O O . ALA A 1 163 ? -23.096 -8.579 7.141 1.00 56.40 168 ALA A O 1
ATOM 1253 N N . ALA A 1 164 ? -24.920 -8.502 8.471 1.00 52.48 169 ALA A N 1
ATOM 1254 C CA . ALA A 1 164 ? -25.244 -7.090 8.239 1.00 52.27 169 ALA A CA 1
ATOM 1255 C C . ALA A 1 164 ? -24.110 -6.121 8.563 1.00 55.77 169 ALA A C 1
ATOM 1256 O O . ALA A 1 164 ? -23.923 -5.135 7.846 1.00 55.46 169 ALA A O 1
ATOM 1258 N N . LYS A 1 165 ? -23.365 -6.386 9.634 1.00 59.15 170 LYS A N 1
ATOM 1259 C CA . LYS A 1 165 ? -22.202 -5.559 9.957 1.00 65.78 170 LYS A CA 1
ATOM 1260 C C . LYS A 1 165 ? -21.192 -5.595 8.819 1.00 67.36 170 LYS A C 1
ATOM 1261 O O . LYS A 1 165 ? -20.692 -4.552 8.402 1.00 66.48 170 LYS A O 1
ATOM 1267 N N . LYS A 1 166 ? -20.909 -6.796 8.309 1.00 67.55 171 LYS A N 1
ATOM 1268 C CA . LYS A 1 166 ? -19.847 -6.971 7.316 1.00 71.07 171 LYS A CA 1
ATOM 1269 C C . LYS A 1 166 ? -20.244 -6.392 5.959 1.00 73.91 171 LYS A C 1
ATOM 1270 O O . LYS A 1 166 ? -19.394 -6.195 5.090 1.00 80.78 171 LYS A O 1
ATOM 1272 N N . ILE A 1 167 ? -21.536 -6.120 5.786 1.00 73.71 172 ILE A N 1
ATOM 1273 C CA . ILE A 1 167 ? -22.056 -5.493 4.573 1.00 70.50 172 ILE A CA 1
ATOM 1274 C C . ILE A 1 167 ? -22.004 -3.961 4.611 1.00 73.87 172 ILE A C 1
ATOM 1275 O O . ILE A 1 167 ? -21.766 -3.353 3.573 1.00 76.83 172 ILE A O 1
ATOM 1280 N N . TYR A 1 168 ? -22.300 -3.359 5.775 1.00 78.00 173 TYR A N 1
ATOM 1281 C CA . TYR A 1 168 ? -21.608 -2.152 6.360 1.00 81.79 173 TYR A CA 1
ATOM 1282 C C . TYR A 1 168 ? -22.607 -1.197 7.027 1.00 84.00 173 TYR A C 1
ATOM 1283 O O . TYR A 1 168 ? -23.779 -1.529 7.174 1.00 85.91 173 TYR A O 1
ATOM 1292 N N . GLN A 1 169 ? -22.135 -0.028 7.457 1.00 88.22 174 GLN A N 1
ATOM 1293 C CA . GLN A 1 169 ? -22.956 0.912 8.226 1.00 88.75 174 GLN A CA 1
ATOM 1294 C C . GLN A 1 169 ? -24.096 1.497 7.408 1.00 86.19 174 GLN A C 1
ATOM 1295 O O . GLN A 1 169 ? -24.648 2.532 7.787 1.00 88.08 174 GLN A O 1
ATOM 1297 N N . GLU B 2 15 ? -55.391 -63.465 -10.650 1.00 107.28 595 GLU C N 1
ATOM 1298 C CA . GLU B 2 15 ? -54.102 -62.874 -11.107 1.00 103.99 595 GLU C CA 1
ATOM 1299 C C . GLU B 2 15 ? -54.299 -62.080 -12.395 1.00 101.60 595 GLU C C 1
ATOM 1300 O O . GLU B 2 15 ? -54.985 -62.528 -13.309 1.00 101.44 595 GLU C O 1
ATOM 1306 N N . LEU B 2 16 ? -53.698 -60.893 -12.444 1.00 99.94 596 LEU C N 1
ATOM 1307 C CA . LEU B 2 16 ? -53.674 -60.055 -13.642 1.00 99.14 596 LEU C CA 1
ATOM 1308 C C . LEU B 2 16 ? -52.532 -59.033 -13.478 1.00 98.63 596 LEU C C 1
ATOM 1309 O O . LEU B 2 16 ? -52.756 -57.922 -12.984 1.00 94.32 596 LEU C O 1
ATOM 1314 N N . ILE B 2 17 ? -51.312 -59.405 -13.880 1.00 101.36 597 ILE C N 1
ATOM 1315 C CA . ILE B 2 17 ? -50.087 -58.830 -13.258 1.00 99.94 597 ILE C CA 1
ATOM 1316 C C . ILE B 2 17 ? -49.657 -57.536 -13.955 1.00 100.13 597 ILE C C 1
ATOM 1317 O O . ILE B 2 17 ? -48.697 -56.871 -13.549 1.00 101.06 597 ILE C O 1
ATOM 1322 N N . GLN B 2 18 ? -50.390 -57.177 -15.000 1.00 100.44 598 GLN C N 1
ATOM 1323 C CA . GLN B 2 18 ? -49.905 -56.274 -16.019 1.00 97.29 598 GLN C CA 1
ATOM 1324 C C . GLN B 2 18 ? -50.079 -54.841 -15.543 1.00 92.49 598 GLN C C 1
ATOM 1325 O O . GLN B 2 18 ? -49.471 -53.924 -16.098 1.00 93.67 598 GLN C O 1
ATOM 1331 N N . LEU B 2 19 ? -50.905 -54.651 -14.510 1.00 90.81 599 LEU C N 1
ATOM 1332 C CA . LEU B 2 19 ? -51.155 -53.321 -13.953 1.00 88.12 599 LEU C CA 1
ATOM 1333 C C . LEU B 2 19 ? -49.917 -52.698 -13.326 1.00 87.52 599 LEU C C 1
ATOM 1334 O O . LEU B 2 19 ? -49.901 -51.501 -13.048 1.00 91.97 599 LEU C O 1
ATOM 1339 N N . VAL B 2 20 ? -48.884 -53.508 -13.112 1.00 85.32 600 VAL C N 1
ATOM 1340 C CA . VAL B 2 20 ? -47.576 -52.999 -12.733 1.00 81.31 600 VAL C CA 1
ATOM 1341 C C . VAL B 2 20 ? -47.020 -52.098 -13.843 1.00 79.05 600 VAL C C 1
ATOM 1342 O O . VAL B 2 20 ? -46.635 -50.947 -13.580 1.00 75.95 600 VAL C O 1
ATOM 1346 N N . LEU B 2 21 ? -47.008 -52.619 -15.073 1.00 77.91 601 LEU C N 1
ATOM 1347 C CA . LEU B 2 21 ? -46.665 -51.834 -16.267 1.00 77.87 601 LEU C CA 1
ATOM 1348 C C . LEU B 2 21 ? -47.564 -50.587 -16.428 1.00 76.60 601 LEU C C 1
ATOM 1349 O O . LEU B 2 21 ? -47.093 -49.505 -16.783 1.00 72.60 601 LEU C O 1
ATOM 1351 N N . LYS B 2 22 ? -48.850 -50.764 -16.134 1.00 76.75 602 LYS C N 1
ATOM 1352 C CA . LYS B 2 22 ? -49.863 -49.709 -16.197 1.00 74.32 602 LYS C CA 1
ATOM 1353 C C . LYS B 2 22 ? -49.747 -48.666 -15.069 1.00 73.18 602 LYS C C 1
ATOM 1354 O O . LYS B 2 22 ? -49.978 -47.463 -15.284 1.00 72.47 602 LYS C O 1
ATOM 1360 N N . GLN B 2 23 ? -49.431 -49.132 -13.866 1.00 69.41 603 GLN C N 1
ATOM 1361 C CA . GLN B 2 23 ? -49.152 -48.243 -12.754 1.00 66.35 603 GLN C CA 1
ATOM 1362 C C . GLN B 2 23 ? -47.864 -47.487 -12.989 1.00 64.48 603 GLN C C 1
ATOM 1363 O O . GLN B 2 23 ? -47.746 -46.339 -12.582 1.00 64.28 603 GLN C O 1
ATOM 1369 N N . LYS B 2 24 ? -46.890 -48.137 -13.621 1.00 65.83 604 LYS C N 1
ATOM 1370 C CA . LYS B 2 24 ? -45.665 -47.451 -14.007 1.00 65.92 604 LYS C CA 1
ATOM 1371 C C . LYS B 2 24 ? -46.019 -46.312 -14.952 1.00 64.97 604 LYS C C 1
ATOM 1372 O O . LYS B 2 24 ? -45.678 -45.151 -14.689 1.00 63.32 604 LYS C O 1
ATOM 1374 N N . GLU B 2 25 ? -46.728 -46.652 -16.029 1.00 65.78 605 GLU C N 1
ATOM 1375 C CA . GLU B 2 25 ? -47.232 -45.663 -16.981 1.00 65.62 605 GLU C CA 1
ATOM 1376 C C . GLU B 2 25 ? -47.879 -44.492 -16.245 1.00 62.56 605 GLU C C 1
ATOM 1377 O O . GLU B 2 25 ? -47.583 -43.332 -16.522 1.00 62.75 605 GLU C O 1
ATOM 1379 N N . THR B 2 26 ? -48.742 -44.813 -15.291 1.00 62.68 606 THR C N 1
ATOM 1380 C CA . THR B 2 26 ? -49.480 -43.807 -14.528 1.00 62.36 606 THR C CA 1
ATOM 1381 C C . THR B 2 26 ? -48.537 -42.886 -13.789 1.00 60.89 606 THR C C 1
ATOM 1382 O O . THR B 2 26 ? -48.696 -41.663 -13.823 1.00 59.59 606 THR C O 1
ATOM 1386 N N . ILE B 2 27 ? -47.552 -43.477 -13.123 1.00 59.63 607 ILE C N 1
ATOM 1387 C CA . ILE B 2 27 ? -46.616 -42.695 -12.337 1.00 58.90 607 ILE C CA 1
ATOM 1388 C C . ILE B 2 27 ? -45.870 -41.718 -13.230 1.00 59.11 607 ILE C C 1
ATOM 1389 O O . ILE B 2 27 ? -45.774 -40.534 -12.922 1.00 59.57 607 ILE C O 1
ATOM 1394 N N . SER B 2 28 ? -45.377 -42.204 -14.358 1.00 61.44 608 SER C N 1
ATOM 1395 C CA . SER B 2 28 ? -44.631 -41.354 -15.278 1.00 61.59 608 SER C CA 1
ATOM 1396 C C . SER B 2 28 ? -45.473 -40.163 -15.685 1.00 58.89 608 SER C C 1
ATOM 1397 O O . SER B 2 28 ? -44.977 -39.051 -15.805 1.00 59.31 608 SER C O 1
ATOM 1400 N N . LYS B 2 29 ? -46.756 -40.405 -15.876 1.00 59.07 609 LYS C N 1
ATOM 1401 C CA . LYS B 2 29 ? -47.661 -39.363 -16.312 1.00 62.47 609 LYS C CA 1
ATOM 1402 C C . LYS B 2 29 ? -47.812 -38.265 -15.245 1.00 56.26 609 LYS C C 1
ATOM 1403 O O . LYS B 2 29 ? -47.896 -37.098 -15.581 1.00 51.29 609 LYS C O 1
ATOM 1409 N N . LYS B 2 30 ? -47.822 -38.641 -13.970 1.00 54.78 610 LYS C N 1
ATOM 1410 C CA . LYS B 2 30 ? -47.999 -37.660 -12.894 1.00 54.21 610 LYS C CA 1
ATOM 1411 C C . LYS B 2 30 ? -46.715 -36.896 -12.608 1.00 53.68 610 LYS C C 1
ATOM 1412 O O . LYS B 2 30 ? -46.757 -35.741 -12.191 1.00 55.00 610 LYS C O 1
ATOM 1418 N N . GLU B 2 31 ? -45.576 -37.527 -12.846 1.00 55.00 611 GLU C N 1
ATOM 1419 C CA . GLU B 2 31 ? -44.302 -36.825 -12.767 1.00 56.77 611 GLU C CA 1
ATOM 1420 C C . GLU B 2 31 ? -44.209 -35.790 -13.869 1.00 54.76 611 GLU C C 1
ATOM 1421 O O . GLU B 2 31 ? -43.613 -34.743 -13.700 1.00 51.77 611 GLU C O 1
ATOM 1427 N N . PHE B 2 32 ? -44.801 -36.094 -15.012 1.00 57.94 612 PHE C N 1
ATOM 1428 C CA . PHE B 2 32 ? -44.874 -35.126 -16.087 1.00 60.00 612 PHE C CA 1
ATOM 1429 C C . PHE B 2 32 ? -45.774 -33.986 -15.654 1.00 56.41 612 PHE C C 1
ATOM 1430 O O . PHE B 2 32 ? -45.416 -32.835 -15.798 1.00 57.59 612 PHE C O 1
ATOM 1438 N N . GLN B 2 33 ? -46.927 -34.326 -15.096 1.00 55.38 613 GLN C N 1
ATOM 1439 C CA . GLN B 2 33 ? -47.866 -33.348 -14.568 1.00 56.85 613 GLN C CA 1
ATOM 1440 C C . GLN B 2 33 ? -47.224 -32.446 -13.531 1.00 55.70 613 GLN C C 1
ATOM 1441 O O . GLN B 2 33 ? -47.435 -31.237 -13.540 1.00 58.25 613 GLN C O 1
ATOM 1447 N N . VAL B 2 34 ? -46.440 -33.040 -12.640 1.00 52.22 614 VAL C N 1
ATOM 1448 C CA . VAL B 2 34 ? -45.777 -32.290 -11.581 1.00 49.90 614 VAL C CA 1
ATOM 1449 C C . VAL B 2 34 ? -44.755 -31.320 -12.156 1.00 48.73 614 VAL C C 1
ATOM 1450 O O . VAL B 2 34 ? -44.697 -30.179 -11.724 1.00 55.01 614 VAL C O 1
ATOM 1454 N N . ARG B 2 35 ? -43.935 -31.763 -13.100 1.00 47.79 615 ARG C N 1
ATOM 1455 C CA . ARG B 2 35 ? -42.875 -30.905 -13.626 1.00 48.78 615 ARG C CA 1
ATOM 1456 C C . ARG B 2 35 ? -43.458 -29.751 -14.431 1.00 48.87 615 ARG C C 1
ATOM 1457 O O . ARG B 2 35 ? -42.966 -28.633 -14.356 1.00 53.48 615 ARG C O 1
ATOM 1459 N N . GLU B 2 36 ? -44.508 -30.050 -15.187 1.00 49.72 616 GLU C N 1
ATOM 1460 C CA . GLU B 2 36 ? -45.359 -29.063 -15.855 1.00 52.00 616 GLU C CA 1
ATOM 1461 C C . GLU B 2 36 ? -45.775 -27.913 -14.956 1.00 50.47 616 GLU C C 1
ATOM 1462 O O . GLU B 2 36 ? -45.602 -26.745 -15.295 1.00 52.03 616 GLU C O 1
ATOM 1468 N N . LEU B 2 37 ? -46.360 -28.263 -13.820 1.00 48.72 617 LEU C N 1
ATOM 1469 C CA . LEU B 2 37 ? -46.804 -27.288 -12.853 1.00 47.44 617 LEU C CA 1
ATOM 1470 C C . LEU B 2 37 ? -45.640 -26.504 -12.235 1.00 47.47 617 LEU C C 1
ATOM 1471 O O . LEU B 2 37 ? -45.765 -25.307 -11.983 1.00 48.46 617 LEU C O 1
ATOM 1476 N N . GLU B 2 38 ? -44.517 -27.166 -11.979 1.00 46.02 618 GLU C N 1
ATOM 1477 C CA . GLU B 2 38 ? -43.334 -26.457 -11.462 1.00 46.39 618 GLU C CA 1
ATOM 1478 C C . GLU B 2 38 ? -42.762 -25.509 -12.518 1.00 45.53 618 GLU C C 1
ATOM 1479 O O . GLU B 2 38 ? -42.227 -24.452 -12.208 1.00 44.33 618 GLU C O 1
ATOM 1485 N N . ASP B 2 39 ? -42.872 -25.890 -13.778 1.00 44.74 619 ASP C N 1
ATOM 1486 C CA . ASP B 2 39 ? -42.429 -25.006 -14.834 1.00 47.31 619 ASP C CA 1
ATOM 1487 C C . ASP B 2 39 ? -43.311 -23.746 -14.916 1.00 47.53 619 ASP C C 1
ATOM 1488 O O . ASP B 2 39 ? -42.794 -22.641 -15.014 1.00 46.48 619 ASP C O 1
ATOM 1493 N N . TYR B 2 40 ? -44.627 -23.917 -14.854 1.00 45.57 620 TYR C N 1
ATOM 1494 C CA . TYR B 2 40 ? -45.542 -22.796 -14.863 1.00 46.14 620 TYR C CA 1
ATOM 1495 C C . TYR B 2 40 ? -45.207 -21.828 -13.750 1.00 48.05 620 TYR C C 1
ATOM 1496 O O . TYR B 2 40 ? -45.011 -20.617 -13.997 1.00 47.67 620 TYR C O 1
ATOM 1505 N N . ILE B 2 41 ? -45.136 -22.371 -12.528 1.00 48.14 621 ILE C N 1
ATOM 1506 C CA . ILE B 2 41 ? -44.905 -21.571 -11.327 1.00 46.40 621 ILE C CA 1
ATOM 1507 C C . ILE B 2 41 ? -43.657 -20.734 -11.536 1.00 47.36 621 ILE C C 1
ATOM 1508 O O . ILE B 2 41 ? -43.683 -19.512 -11.422 1.00 46.69 621 ILE C O 1
ATOM 1513 N N . ASP B 2 42 ? -42.564 -21.404 -11.865 1.00 49.39 622 ASP C N 1
ATOM 1514 C CA . ASP B 2 42 ? -41.301 -20.716 -12.091 1.00 53.82 622 ASP C CA 1
ATOM 1515 C C . ASP B 2 42 ? -41.415 -19.564 -13.070 1.00 52.24 622 ASP C C 1
ATOM 1516 O O . ASP B 2 42 ? -40.855 -18.496 -12.831 1.00 55.53 622 ASP C O 1
ATOM 1521 N N . ASN B 2 43 ? -42.125 -19.774 -14.171 1.00 51.51 623 ASN C N 1
ATOM 1522 C CA . ASN B 2 43 ? -42.158 -18.769 -15.232 1.00 53.71 623 ASN C CA 1
ATOM 1523 C C . ASN B 2 43 ? -42.999 -17.615 -14.762 1.00 50.06 623 ASN C C 1
ATOM 1524 O O . ASN B 2 43 ? -42.723 -16.469 -15.099 1.00 52.63 623 ASN C O 1
ATOM 1529 N N . LEU B 2 44 ? -44.022 -17.932 -13.977 1.00 45.57 624 LEU C N 1
ATOM 1530 C CA . LEU B 2 44 ? -44.880 -16.921 -13.400 1.00 44.50 624 LEU C CA 1
ATOM 1531 C C . LEU B 2 44 ? -44.080 -16.109 -12.410 1.00 43.27 624 LEU C C 1
ATOM 1532 O O . LEU B 2 44 ? -44.103 -14.892 -12.461 1.00 45.25 624 LEU C O 1
ATOM 1537 N N . LEU B 2 45 ? -43.358 -16.783 -11.523 1.00 42.01 625 LEU C N 1
ATOM 1538 C CA . LEU B 2 45 ? -42.627 -16.088 -10.481 1.00 43.50 625 LEU C CA 1
ATOM 1539 C C . LEU B 2 45 ? -41.529 -15.200 -11.031 1.00 44.33 625 LEU C C 1
ATOM 1540 O O . LEU B 2 45 ? -41.285 -14.161 -10.468 1.00 43.16 625 LEU C O 1
ATOM 1545 N N . VAL B 2 46 ? -40.874 -15.577 -12.120 1.00 47.52 626 VAL C N 1
ATOM 1546 C CA . VAL B 2 46 ? -39.956 -14.635 -12.767 1.00 53.59 626 VAL C CA 1
ATOM 1547 C C . VAL B 2 46 ? -40.670 -13.302 -12.972 1.00 57.48 626 VAL C C 1
ATOM 1548 O O . VAL B 2 46 ? -40.172 -12.243 -12.567 1.00 59.08 626 VAL C O 1
ATOM 1552 N N . ARG B 2 47 ? -41.836 -13.361 -13.611 1.00 61.36 627 ARG C N 1
ATOM 1553 C CA . ARG B 2 47 ? -42.513 -12.151 -14.067 1.00 67.11 627 ARG C CA 1
ATOM 1554 C C . ARG B 2 47 ? -42.925 -11.342 -12.856 1.00 65.31 627 ARG C C 1
ATOM 1555 O O . ARG B 2 47 ? -42.762 -10.126 -12.820 1.00 68.56 627 ARG C O 1
ATOM 1563 N N . VAL B 2 48 ? -43.434 -12.045 -11.855 1.00 61.50 628 VAL C N 1
ATOM 1564 C CA . VAL B 2 48 ? -43.917 -11.423 -10.631 1.00 59.37 628 VAL C CA 1
ATOM 1565 C C . VAL B 2 48 ? -42.799 -10.722 -9.871 1.00 57.97 628 VAL C C 1
ATOM 1566 O O . VAL B 2 48 ? -43.006 -9.654 -9.295 1.00 59.92 628 VAL C O 1
ATOM 1570 N N . MET B 2 49 ? -41.622 -11.337 -9.865 1.00 55.74 629 MET C N 1
ATOM 1571 C CA . MET B 2 49 ? -40.472 -10.798 -9.161 1.00 55.66 629 MET C CA 1
ATOM 1572 C C . MET B 2 49 ? -39.958 -9.518 -9.814 1.00 60.44 629 MET C C 1
ATOM 1573 O O . MET B 2 49 ? -39.477 -8.620 -9.120 1.00 57.20 629 MET C O 1
ATOM 1578 N N . GLU B 2 50 ? -40.060 -9.457 -11.144 1.00 63.92 630 GLU C N 1
ATOM 1579 C CA . GLU B 2 50 ? -39.683 -8.279 -11.915 1.00 66.38 630 GLU C CA 1
ATOM 1580 C C . GLU B 2 50 ? -40.690 -7.144 -11.827 1.00 67.05 630 GLU C C 1
ATOM 1581 O O . GLU B 2 50 ? -40.302 -5.979 -11.876 1.00 74.85 630 GLU C O 1
ATOM 1587 N N . GLU B 2 51 ? -41.973 -7.466 -11.721 1.00 63.80 631 GLU C N 1
ATOM 1588 C CA . GLU B 2 51 ? -43.032 -6.504 -12.032 1.00 66.73 631 GLU C CA 1
ATOM 1589 C C . GLU B 2 51 ? -43.933 -6.152 -10.850 1.00 62.86 631 GLU C C 1
ATOM 1590 O O . GLU B 2 51 ? -44.551 -5.076 -10.856 1.00 64.73 631 GLU C O 1
ATOM 1596 N N . THR B 2 52 ? -44.046 -7.049 -9.866 1.00 56.73 632 THR C N 1
ATOM 1597 C CA . THR B 2 52 ? -44.556 -6.682 -8.533 1.00 56.84 632 THR C CA 1
ATOM 1598 C C . THR B 2 52 ? -44.112 -7.670 -7.426 1.00 52.99 632 THR C C 1
ATOM 1599 O O . THR B 2 52 ? -44.903 -8.463 -6.914 1.00 52.04 632 THR C O 1
ATOM 1603 N N . PRO B 2 53 ? -42.834 -7.616 -7.039 1.00 51.95 633 PRO C N 1
ATOM 1604 C CA . PRO B 2 53 ? -42.316 -8.529 -6.011 1.00 50.32 633 PRO C CA 1
ATOM 1605 C C . PRO B 2 53 ? -43.046 -8.536 -4.676 1.00 47.58 633 PRO C C 1
ATOM 1606 O O . PRO B 2 53 ? -43.007 -9.523 -3.978 1.00 45.73 633 PRO C O 1
ATOM 1610 N N . ASN B 2 54 ? -43.707 -7.460 -4.313 1.00 50.94 634 ASN C N 1
ATOM 1611 C CA . ASN B 2 54 ? -44.372 -7.417 -3.021 1.00 54.76 634 ASN C CA 1
ATOM 1612 C C . ASN B 2 54 ? -45.531 -8.397 -2.876 1.00 53.47 634 ASN C C 1
ATOM 1613 O O . ASN B 2 54 ? -45.961 -8.672 -1.753 1.00 53.57 634 ASN C O 1
ATOM 1618 N N . ILE B 2 55 ? -46.034 -8.902 -4.006 1.00 53.02 635 ILE C N 1
ATOM 1619 C CA . ILE B 2 55 ? -46.969 -10.053 -4.041 1.00 53.58 635 ILE C CA 1
ATOM 1620 C C . ILE B 2 55 ? -46.443 -11.230 -3.201 1.00 51.02 635 ILE C C 1
ATOM 1621 O O . ILE B 2 55 ? -47.223 -11.986 -2.607 1.00 53.48 635 ILE C O 1
ATOM 1626 N N . LEU B 2 56 ? -45.120 -11.382 -3.155 1.00 47.97 636 LEU C N 1
ATOM 1627 C CA . LEU B 2 56 ? -44.491 -12.530 -2.528 1.00 46.73 636 LEU C CA 1
ATOM 1628 C C . LEU B 2 56 ? -44.088 -12.268 -1.084 1.00 50.84 636 LEU C C 1
ATOM 1629 O O . LEU B 2 56 ? -43.378 -13.069 -0.496 1.00 50.98 636 LEU C O 1
ATOM 1634 N N . ARG B 2 57 ? -44.544 -11.160 -0.504 1.00 56.70 637 ARG C N 1
ATOM 1635 C CA . ARG B 2 57 ? -44.250 -10.857 0.891 1.00 63.14 637 ARG C CA 1
ATOM 1636 C C . ARG B 2 57 ? -45.041 -11.787 1.782 1.00 67.13 637 ARG C C 1
ATOM 1637 O O . ARG B 2 57 ? -46.009 -12.397 1.346 1.00 68.71 637 ARG C O 1
ATOM 1645 N N . ILE B 2 58 ? -44.585 -11.916 3.021 1.00 75.33 638 ILE C N 1
ATOM 1646 C CA . ILE B 2 58 ? -45.316 -12.591 4.083 1.00 81.14 638 ILE C CA 1
ATOM 1647 C C . ILE B 2 58 ? -45.258 -11.713 5.334 1.00 90.48 638 ILE C C 1
ATOM 1648 O O . ILE B 2 58 ? -44.206 -11.133 5.622 1.00 92.87 638 ILE C O 1
ATOM 1653 N N . PRO B 2 59 ? -46.382 -11.589 6.077 1.00 99.33 639 PRO C N 1
ATOM 1654 C CA . PRO B 2 59 ? -47.721 -12.140 5.813 1.00 100.49 639 PRO C CA 1
ATOM 1655 C C . PRO B 2 59 ? -48.359 -11.614 4.528 1.00 101.29 639 PRO C C 1
ATOM 1656 O O . PRO B 2 59 ? -48.772 -12.411 3.684 1.00 96.73 639 PRO C O 1
ATOM 1660 N N . THR B 2 60 ? -48.427 -10.288 4.389 1.00 103.56 640 THR C N 1
ATOM 1661 C CA . THR B 2 60 ? -49.625 -9.609 3.888 1.00 106.07 640 THR C CA 1
ATOM 1662 C C . THR B 2 60 ? -49.309 -8.768 2.649 1.00 106.55 640 THR C C 1
ATOM 1663 O O . THR B 2 60 ? -48.508 -9.160 1.794 1.00 108.22 640 THR C O 1
#